Protein AF-A0A932ZT96-F1 (afdb_monomer_lite)

Radius of gyration: 46.05 Å; chains: 1; bounding box: 100×61×104 Å

Foldseek 3Di:
DPDDPPVVDDDLVRDDPVCVVVVVVCVVVVVVDDDCPDDDPPDDDPVVVVVVVVVCVDVVNVVVVVVVVVVVVVVVVVVVVVVVCVVCVVVVVVVVVVVVVVVVLPDDVVLLCQLQQNAWDWDDDPFFIKIKTAHHQFDRDDPVCVVLVPDGGDAAWDKDWDDPFQFKIKIKTADPDCSCVVVAPVPPSHHRMHIDIDGHPGGFDDWDWDADRVRRIIMIDTGD

Secondary structure (DSSP, 8-state):
-PPPPGGG---GGGS-GGGHHHHHHHHHHHHHS----S-PPPPPPHHHHHHHHHHHT-HHHHHHHHHHHHHHHHHHHHHHHHHHHHHTHHHHHHHHHHHHHHHHTS--HHHHHHHTT--EEEEEETTEEEEEEEPP-B----HHHHHHT--SBPPPEEEEEEEEETTEEEEEEEE--GGGTTTTTTSTT--SEEEEEEE-SS---EEEEEEETTTTEEEEEEE-

Structure (mmCIF, N/CA/C/O backbone):
data_AF-A0A932ZT96-F1
#
_entry.id   AF-A0A932ZT96-F1
#
loop_
_atom_site.group_PDB
_atom_site.id
_atom_site.type_symbol
_atom_site.label_atom_id
_atom_site.label_alt_id
_atom_site.label_comp_id
_atom_site.label_asym_id
_atom_site.label_entity_id
_atom_site.label_seq_id
_atom_site.pdbx_PDB_ins_code
_atom_site.Cartn_x
_atom_site.Cartn_y
_atom_site.Cartn_z
_atom_site.occupancy
_atom_site.B_iso_or_equiv
_atom_site.auth_seq_id
_atom_site.auth_comp_id
_atom_site.auth_asym_id
_atom_site.auth_atom_id
_atom_site.pdbx_PDB_model_num
ATOM 1 N N . VAL A 1 1 ? 59.433 35.581 -64.691 1.00 55.22 1 VAL A N 1
ATOM 2 C CA . VAL A 1 1 ? 59.451 34.192 -64.175 1.00 55.22 1 VAL A CA 1
ATOM 3 C C . VAL A 1 1 ? 60.761 33.598 -64.647 1.00 55.22 1 VAL A C 1
ATOM 5 O O . VAL A 1 1 ? 61.001 33.727 -65.841 1.00 55.22 1 VAL A O 1
ATOM 8 N N . PRO A 1 2 ? 61.642 33.090 -63.768 1.00 59.72 2 PRO A N 1
ATOM 9 C CA . PRO A 1 2 ? 62.868 32.443 -64.225 1.00 59.72 2 PRO A CA 1
ATOM 10 C C . PRO A 1 2 ? 62.479 31.274 -65.132 1.00 59.72 2 PRO A C 1
ATOM 12 O O . PRO A 1 2 ? 61.654 30.443 -64.748 1.00 59.72 2 PRO A O 1
ATOM 15 N N . GLU A 1 3 ? 62.979 31.287 -66.363 1.00 70.00 3 GLU A N 1
ATOM 16 C CA . GLU A 1 3 ? 62.705 30.237 -67.339 1.00 70.00 3 GLU A CA 1
ATOM 17 C C . GLU A 1 3 ? 63.229 28.908 -66.789 1.00 70.00 3 GLU A C 1
ATOM 19 O O . GLU A 1 3 ? 64.301 28.849 -66.185 1.00 70.00 3 GLU A O 1
ATOM 24 N N . CYS A 1 4 ? 62.424 27.851 -66.910 1.00 60.66 4 CYS A N 1
ATOM 25 C CA . CYS A 1 4 ? 62.769 26.551 -66.350 1.00 60.66 4 CYS A CA 1
ATOM 26 C C . CYS A 1 4 ? 64.056 26.057 -67.036 1.00 60.66 4 CYS A C 1
ATOM 28 O O . CYS A 1 4 ? 64.071 26.000 -68.268 1.00 60.66 4 CYS A O 1
ATOM 30 N N . PRO A 1 5 ? 65.131 25.729 -66.293 1.00 71.31 5 PRO A N 1
ATOM 31 C CA . PRO A 1 5 ? 66.406 25.383 -66.906 1.00 71.31 5 PRO A CA 1
ATOM 32 C C . PRO A 1 5 ? 66.232 24.120 -67.748 1.00 71.31 5 PRO A C 1
ATOM 34 O O . PRO A 1 5 ? 65.881 23.060 -67.231 1.00 71.31 5 PRO A O 1
ATOM 37 N N . VAL A 1 6 ? 66.459 24.243 -69.055 1.00 71.19 6 VAL A N 1
ATOM 38 C CA . VAL A 1 6 ? 66.284 23.151 -70.028 1.00 71.19 6 VAL A CA 1
ATOM 39 C C . VAL A 1 6 ? 67.221 21.977 -69.712 1.00 71.19 6 VAL A C 1
ATOM 41 O O . VAL A 1 6 ? 66.870 20.827 -69.951 1.00 71.19 6 VAL A O 1
ATOM 44 N N . GLU A 1 7 ? 68.353 22.255 -69.060 1.00 70.31 7 GLU A N 1
ATOM 45 C CA . GLU A 1 7 ? 69.314 21.260 -68.564 1.00 70.31 7 GLU A CA 1
ATOM 46 C C . GLU A 1 7 ? 68.729 20.306 -67.502 1.00 70.31 7 GLU A C 1
ATOM 48 O O . GLU A 1 7 ? 69.297 19.246 -67.250 1.00 70.31 7 GLU A O 1
ATOM 53 N N . ALA A 1 8 ? 67.584 20.639 -66.893 1.00 67.62 8 ALA A N 1
ATOM 54 C CA . ALA A 1 8 ? 66.914 19.786 -65.909 1.00 67.62 8 ALA A CA 1
ATOM 55 C C . ALA A 1 8 ? 66.004 18.709 -66.535 1.00 67.62 8 ALA A C 1
ATOM 57 O O . ALA A 1 8 ? 65.475 17.862 -65.812 1.00 67.62 8 ALA A O 1
ATOM 58 N N . ILE A 1 9 ? 65.802 18.723 -67.858 1.00 75.56 9 ILE A N 1
ATOM 59 C CA . ILE A 1 9 ? 65.035 17.699 -68.575 1.00 75.56 9 ILE A CA 1
ATOM 60 C C . ILE A 1 9 ? 66.029 16.728 -69.212 1.00 75.56 9 ILE A C 1
ATOM 62 O O . ILE A 1 9 ? 66.556 16.973 -70.294 1.00 75.56 9 ILE A O 1
ATOM 66 N N . LEU A 1 10 ? 66.295 15.621 -68.522 1.00 77.56 10 LEU A N 1
ATOM 67 C CA . LEU A 1 10 ? 67.203 14.579 -68.997 1.00 77.56 10 LEU A CA 1
ATOM 68 C C . LEU A 1 10 ? 66.432 13.482 -69.735 1.00 77.56 10 LEU A C 1
ATOM 70 O O . LEU A 1 10 ? 65.349 13.069 -69.314 1.00 77.56 10 LEU A O 1
ATOM 74 N N . GLU A 1 11 ? 67.016 12.974 -70.818 1.00 80.50 11 GLU A N 1
ATOM 75 C CA . GLU A 1 11 ? 66.558 11.734 -71.441 1.00 80.50 11 GLU A CA 1
ATOM 76 C C . GLU A 1 11 ? 66.776 10.560 -70.473 1.00 80.50 11 GLU A C 1
ATOM 78 O O . GLU A 1 11 ? 67.717 10.565 -69.681 1.00 80.50 11 GLU A O 1
ATOM 83 N N . ALA A 1 12 ? 65.917 9.538 -70.521 1.00 76.19 12 ALA A N 1
ATOM 84 C CA . ALA A 1 12 ? 65.919 8.435 -69.553 1.00 76.19 12 ALA A CA 1
ATOM 85 C C . ALA A 1 12 ? 67.279 7.714 -69.420 1.00 76.19 12 ALA A C 1
ATOM 87 O O . ALA A 1 12 ? 67.604 7.208 -68.348 1.00 76.19 12 ALA A O 1
ATOM 88 N N . SER A 1 13 ? 68.082 7.690 -70.488 1.00 83.06 13 SER A N 1
ATOM 89 C CA . SER A 1 13 ? 69.435 7.117 -70.521 1.00 83.06 13 SER A CA 1
ATOM 90 C C . SER A 1 13 ? 70.493 7.983 -69.825 1.00 83.06 13 SER A C 1
ATOM 92 O O . SER A 1 13 ? 71.518 7.458 -69.397 1.00 83.06 13 SER A O 1
ATOM 94 N N . ALA A 1 14 ? 70.240 9.286 -69.690 1.00 86.19 14 ALA A N 1
ATOM 95 C CA . ALA A 1 14 ? 71.139 10.273 -69.096 1.00 86.19 14 ALA A CA 1
ATOM 96 C C . ALA A 1 14 ? 70.799 10.596 -67.629 1.00 86.19 14 ALA A C 1
ATOM 98 O O . ALA A 1 14 ? 71.466 11.422 -67.008 1.00 86.19 14 ALA A O 1
ATOM 99 N N . VAL A 1 15 ? 69.769 9.957 -67.059 1.00 83.75 15 VAL A N 1
ATOM 100 C CA . VAL A 1 15 ? 69.384 10.143 -65.654 1.00 83.75 15 VAL A CA 1
ATOM 101 C C . VAL A 1 15 ? 70.447 9.513 -64.737 1.00 83.75 15 VAL A C 1
ATOM 103 O O . VAL A 1 15 ? 70.716 8.314 -64.866 1.00 83.75 15 VAL A O 1
ATOM 106 N N . PRO A 1 16 ? 71.030 10.270 -63.785 1.00 88.25 16 PRO A N 1
ATOM 107 C CA . PRO A 1 16 ? 72.004 9.738 -62.835 1.00 88.25 16 PRO A CA 1
ATOM 108 C C . PRO A 1 16 ? 71.476 8.525 -62.062 1.00 88.25 16 PRO A C 1
ATOM 110 O O . PRO A 1 16 ? 70.290 8.459 -61.731 1.00 88.25 16 PRO A O 1
ATOM 113 N N . ASP A 1 17 ? 72.365 7.592 -61.705 1.00 87.38 17 ASP A N 1
ATOM 114 C CA . ASP A 1 17 ? 71.998 6.327 -61.046 1.00 87.38 17 ASP A CA 1
ATOM 115 C C . ASP A 1 17 ? 71.144 6.521 -59.788 1.00 87.38 17 ASP A C 1
ATOM 117 O O . ASP A 1 17 ? 70.193 5.775 -59.558 1.00 87.38 17 ASP A O 1
ATOM 121 N N . ALA A 1 18 ? 71.424 7.577 -59.021 1.00 88.94 18 ALA A N 1
ATOM 122 C CA . ALA A 1 18 ? 70.677 7.930 -57.817 1.00 88.94 18 ALA A CA 1
ATOM 123 C C . ALA A 1 18 ? 69.181 8.192 -58.073 1.00 88.94 18 ALA A C 1
ATOM 125 O O . ALA A 1 18 ? 68.373 8.080 -57.152 1.00 88.94 18 ALA A O 1
ATOM 126 N N . TRP A 1 19 ? 68.798 8.562 -59.299 1.00 89.19 19 TRP A N 1
ATOM 127 C CA . TRP A 1 19 ? 67.430 8.950 -59.650 1.00 89.19 19 TRP A CA 1
ATOM 128 C C . TRP A 1 19 ? 66.704 7.932 -60.530 1.00 89.19 19 TRP A C 1
ATOM 130 O O . TRP A 1 19 ? 65.500 8.072 -60.752 1.00 89.19 19 TRP A O 1
ATOM 140 N N . LYS A 1 20 ? 67.385 6.865 -60.965 1.00 87.62 20 LYS A N 1
ATOM 141 C CA . LYS A 1 20 ? 66.770 5.759 -61.715 1.00 87.62 20 LYS A CA 1
ATOM 142 C C . LYS A 1 20 ? 65.516 5.169 -61.045 1.00 87.62 20 LYS A C 1
ATOM 144 O O . LYS A 1 20 ? 64.551 4.933 -61.772 1.00 87.62 20 LYS A O 1
ATOM 149 N N . PRO A 1 21 ? 65.426 5.026 -59.702 1.00 89.81 21 PRO A N 1
ATOM 150 C CA . PRO A 1 21 ? 64.199 4.542 -59.058 1.00 89.81 21 PRO A CA 1
ATOM 151 C C . PRO A 1 21 ? 62.962 5.423 -59.316 1.00 89.81 21 PRO A C 1
ATOM 153 O O . PRO A 1 21 ? 61.835 4.927 -59.332 1.00 89.81 21 PRO A O 1
ATOM 156 N N . TYR A 1 22 ? 63.144 6.727 -59.557 1.00 88.12 22 TYR A N 1
ATOM 157 C CA . TYR A 1 22 ? 62.028 7.633 -59.844 1.00 88.12 22 TYR A CA 1
ATOM 158 C C . TYR A 1 22 ? 61.459 7.450 -61.251 1.00 88.12 22 TYR A C 1
ATOM 160 O O . TYR A 1 22 ? 60.314 7.827 -61.478 1.00 88.12 22 TYR A O 1
ATOM 168 N N . ILE A 1 23 ? 62.199 6.845 -62.186 1.00 87.38 23 ILE A N 1
ATOM 169 C CA . ILE A 1 23 ? 61.677 6.529 -63.524 1.00 87.38 23 ILE A CA 1
ATOM 170 C C . ILE A 1 23 ? 60.536 5.518 -63.398 1.00 87.38 23 ILE A C 1
ATOM 172 O O . ILE A 1 23 ? 59.448 5.734 -63.932 1.00 87.38 23 ILE A O 1
ATOM 176 N N . GLU A 1 24 ? 60.755 4.453 -62.625 1.00 87.50 24 GLU A N 1
ATOM 177 C CA . GLU A 1 24 ? 59.738 3.435 -62.356 1.00 87.50 24 GLU A CA 1
ATOM 178 C C . GLU A 1 24 ? 58.555 4.011 -61.569 1.00 87.50 24 GLU A C 1
ATOM 180 O O . GLU A 1 24 ? 57.397 3.746 -61.903 1.00 87.50 24 GLU A O 1
ATOM 185 N N . LEU A 1 25 ? 58.826 4.852 -60.563 1.00 90.56 25 LEU A N 1
ATOM 186 C CA . LEU A 1 25 ? 57.782 5.533 -59.795 1.00 90.56 25 LEU A CA 1
ATOM 187 C C . LEU A 1 25 ? 56.929 6.444 -60.689 1.00 90.56 25 LEU A C 1
ATOM 189 O O . LEU A 1 25 ? 55.703 6.375 -60.645 1.00 90.56 25 LEU A O 1
ATOM 193 N N . ASN A 1 26 ? 57.560 7.254 -61.538 1.00 88.62 26 ASN A N 1
ATOM 194 C CA . ASN A 1 26 ? 56.868 8.157 -62.451 1.00 88.62 26 ASN A CA 1
ATOM 195 C C . ASN A 1 26 ? 56.058 7.383 -63.493 1.00 88.62 26 ASN A C 1
ATOM 197 O O . ASN A 1 26 ? 54.922 7.760 -63.777 1.00 88.62 26 ASN A O 1
ATOM 201 N N . ALA A 1 27 ? 56.581 6.277 -64.029 1.00 88.44 27 ALA A N 1
ATOM 202 C CA . ALA A 1 27 ? 55.830 5.401 -64.928 1.00 88.44 27 ALA A CA 1
ATOM 203 C C . ALA A 1 27 ? 54.590 4.814 -64.230 1.00 88.44 27 ALA A C 1
ATOM 205 O O . ALA A 1 27 ? 53.489 4.833 -64.783 1.00 88.44 27 ALA A O 1
ATOM 206 N N . LYS A 1 28 ? 54.741 4.366 -62.979 1.00 90.56 28 LYS A N 1
ATOM 207 C CA . LYS A 1 28 ? 53.648 3.809 -62.176 1.00 90.56 28 LYS A CA 1
ATOM 208 C C . LYS A 1 28 ? 52.584 4.847 -61.815 1.00 90.56 28 LYS A C 1
ATOM 210 O O . LYS A 1 28 ? 51.396 4.554 -61.926 1.00 90.56 28 LYS A O 1
ATOM 215 N N . GLU A 1 29 ? 52.976 6.038 -61.369 1.00 92.38 29 GLU A N 1
ATOM 216 C CA . GLU A 1 29 ? 52.032 7.092 -60.974 1.00 92.38 29 GLU A CA 1
ATOM 217 C C . GLU A 1 29 ? 51.386 7.768 -62.191 1.00 92.38 29 GLU A C 1
ATOM 219 O O . GLU A 1 29 ? 50.185 8.036 -62.180 1.00 92.38 29 GLU A O 1
ATOM 224 N N . SER A 1 30 ? 52.127 7.971 -63.286 1.00 87.00 30 SER A N 1
ATOM 225 C CA . SER A 1 30 ? 51.560 8.526 -64.524 1.00 87.00 30 SER A CA 1
ATOM 226 C C . SER A 1 30 ? 50.511 7.609 -65.151 1.00 87.00 30 SER A C 1
ATOM 228 O O . SER A 1 30 ? 49.512 8.110 -65.662 1.00 87.00 30 SER A O 1
ATOM 230 N N . ALA A 1 31 ? 50.664 6.284 -65.040 1.00 88.56 31 ALA A N 1
ATOM 231 C CA . ALA A 1 31 ? 49.658 5.323 -65.490 1.00 88.56 31 ALA A CA 1
ATOM 232 C C . ALA A 1 31 ? 48.319 5.443 -64.736 1.00 88.56 31 ALA A C 1
ATOM 234 O O . ALA A 1 31 ? 47.278 5.078 -65.283 1.00 88.56 31 ALA A O 1
ATOM 235 N N . LYS A 1 32 ? 48.324 5.965 -63.500 1.00 89.31 32 LYS A N 1
ATOM 236 C CA . LYS A 1 32 ? 47.099 6.206 -62.716 1.00 89.31 32 LYS A CA 1
ATOM 237 C C . LYS A 1 32 ? 46.387 7.495 -63.114 1.00 89.31 32 LYS A C 1
ATOM 239 O O . LYS A 1 32 ? 45.203 7.652 -62.822 1.00 89.31 32 LYS A O 1
ATOM 244 N N . ASN A 1 33 ? 47.095 8.419 -63.757 1.00 82.88 33 ASN A N 1
ATOM 245 C CA . ASN A 1 33 ? 46.528 9.691 -64.165 1.00 82.88 33 ASN A CA 1
ATOM 246 C C . ASN A 1 33 ? 45.779 9.533 -65.490 1.00 82.88 33 ASN A C 1
ATOM 248 O O . ASN A 1 33 ? 46.229 8.867 -66.423 1.00 82.88 33 ASN A O 1
ATOM 252 N N . ALA A 1 34 ? 44.614 10.169 -65.586 1.00 82.50 34 ALA A N 1
ATOM 253 C CA . ALA A 1 34 ? 43.836 10.151 -66.814 1.00 82.50 34 ALA A CA 1
ATOM 254 C C . ALA A 1 34 ? 44.626 10.826 -67.944 1.00 82.50 34 ALA A C 1
ATOM 256 O O . ALA A 1 34 ? 45.101 11.952 -67.798 1.00 82.50 34 ALA A O 1
ATOM 257 N N . LYS A 1 35 ? 44.744 10.153 -69.093 1.00 81.81 35 LYS A N 1
ATOM 258 C CA . LYS A 1 35 ? 45.344 10.742 -70.293 1.00 81.81 35 LYS A CA 1
ATOM 259 C C . LYS A 1 35 ? 44.448 11.882 -70.795 1.00 81.81 35 LYS A C 1
ATOM 261 O O . LYS A 1 35 ? 43.364 11.640 -71.332 1.00 81.81 35 LYS A O 1
ATOM 266 N N . ILE A 1 36 ? 44.873 13.128 -70.586 1.00 78.25 36 ILE A N 1
ATOM 267 C CA . ILE A 1 36 ? 44.131 14.326 -71.005 1.00 78.25 36 ILE A CA 1
ATOM 268 C C . ILE A 1 36 ? 44.376 14.552 -72.501 1.00 78.25 36 ILE A C 1
ATOM 270 O O . ILE A 1 36 ? 45.200 15.362 -72.908 1.00 78.25 36 ILE A O 1
ATOM 274 N N . ASN A 1 37 ? 43.659 13.798 -73.332 1.00 84.31 37 ASN A N 1
ATOM 275 C CA . ASN A 1 37 ? 43.831 13.816 -74.793 1.00 84.31 37 ASN A CA 1
ATOM 276 C C . ASN A 1 37 ? 42.883 14.799 -75.491 1.00 84.31 37 ASN A C 1
ATOM 278 O O . ASN A 1 37 ? 42.848 14.874 -76.717 1.00 84.31 37 ASN A O 1
ATOM 282 N N . LYS A 1 38 ? 42.046 15.498 -74.721 1.00 82.25 38 LYS A N 1
ATOM 283 C CA . LYS A 1 38 ? 41.034 16.420 -75.228 1.00 82.25 38 LYS A CA 1
ATOM 284 C C . LYS A 1 38 ? 41.299 17.798 -74.652 1.00 82.25 38 LYS A C 1
ATOM 286 O O . LYS A 1 38 ? 41.526 17.929 -73.450 1.00 82.25 38 LYS A O 1
ATOM 291 N N . LYS A 1 39 ? 41.240 18.815 -75.511 1.00 78.88 39 LYS A N 1
ATOM 292 C CA . LYS A 1 39 ? 41.248 20.209 -75.076 1.00 78.88 39 LYS A CA 1
ATOM 293 C C . LYS A 1 39 ? 39.986 20.436 -74.247 1.00 78.88 39 LYS A C 1
ATOM 295 O O . LYS A 1 39 ? 38.882 20.291 -74.761 1.00 78.88 39 LYS A O 1
ATOM 300 N N . VAL A 1 40 ? 40.170 20.712 -72.965 1.00 80.00 40 VAL A N 1
ATOM 301 C CA . VAL A 1 40 ? 39.089 21.094 -72.054 1.00 80.00 40 VAL A CA 1
ATOM 302 C C . VAL A 1 40 ? 39.047 22.615 -71.992 1.00 80.00 40 VAL A C 1
ATOM 304 O O . VAL A 1 40 ? 40.077 23.266 -72.192 1.00 80.00 40 VAL A O 1
ATOM 307 N N . ASP A 1 41 ? 37.870 23.175 -71.733 1.00 80.38 41 ASP A N 1
ATOM 308 C CA . ASP A 1 41 ? 37.739 24.614 -71.542 1.00 80.38 41 ASP A CA 1
ATOM 309 C C . ASP A 1 41 ? 38.659 25.095 -70.412 1.00 80.38 41 ASP A C 1
ATOM 311 O O . ASP A 1 41 ? 38.862 24.374 -69.424 1.00 80.38 41 ASP A O 1
ATOM 315 N N . PRO A 1 42 ? 39.252 26.296 -70.551 1.00 79.12 42 PRO A N 1
ATOM 316 C CA . PRO A 1 42 ? 40.109 26.846 -69.518 1.00 79.12 42 PRO A CA 1
ATOM 317 C C . PRO A 1 42 ? 39.350 26.902 -68.194 1.00 79.12 42 PRO A C 1
ATOM 319 O O . PRO A 1 42 ? 38.142 27.150 -68.149 1.00 79.12 42 PRO A O 1
ATOM 322 N N . LEU A 1 43 ? 40.078 26.672 -67.100 1.00 76.69 43 LEU A N 1
ATOM 323 C CA . LEU A 1 43 ? 39.505 26.798 -65.768 1.00 76.69 43 LEU A CA 1
ATOM 324 C C . LEU A 1 43 ? 38.832 28.173 -65.630 1.00 76.69 43 LEU A C 1
ATOM 326 O O . LEU A 1 43 ? 39.361 29.165 -66.138 1.00 76.69 43 LEU A O 1
ATOM 330 N N . PRO A 1 44 ? 37.681 28.251 -64.938 1.00 80.75 44 PRO A N 1
ATOM 331 C CA . PRO A 1 44 ? 36.969 29.509 -64.780 1.00 80.75 44 PRO A CA 1
ATOM 332 C C . PRO A 1 44 ? 37.889 30.567 -64.172 1.00 80.75 44 PRO A C 1
ATOM 334 O O . PRO A 1 44 ? 38.689 30.261 -63.278 1.00 80.75 44 PRO A O 1
ATOM 337 N N . THR A 1 45 ? 37.751 31.805 -64.650 1.00 82.44 45 THR A N 1
ATOM 338 C CA . THR A 1 45 ? 38.525 32.947 -64.159 1.00 82.44 45 THR A CA 1
ATOM 339 C C . THR A 1 45 ? 38.336 33.121 -62.653 1.00 82.44 45 THR A C 1
ATOM 341 O O . THR A 1 45 ? 37.327 32.701 -62.073 1.00 82.44 45 THR A O 1
ATOM 344 N N . ALA A 1 46 ? 39.316 33.744 -61.995 1.00 76.62 46 ALA A N 1
ATOM 345 C CA . ALA A 1 46 ? 39.261 33.990 -60.555 1.00 76.62 46 ALA A CA 1
ATOM 346 C C . ALA A 1 46 ? 37.979 34.743 -60.146 1.00 76.62 46 ALA A C 1
ATOM 348 O O . ALA A 1 46 ? 37.373 34.423 -59.125 1.00 76.62 46 ALA A O 1
ATOM 349 N N . GLU A 1 47 ? 37.512 35.665 -60.987 1.00 74.75 47 GLU A N 1
ATOM 350 C CA . GLU A 1 47 ? 36.273 36.424 -60.794 1.00 74.75 47 GLU A CA 1
ATOM 351 C C . GLU A 1 47 ? 35.022 35.552 -60.933 1.00 74.75 47 GLU A C 1
ATOM 353 O O . GLU A 1 47 ? 34.137 35.610 -60.082 1.00 74.75 47 GLU A O 1
ATOM 358 N N . ALA A 1 48 ? 34.976 34.663 -61.932 1.00 77.31 48 ALA A N 1
ATOM 359 C CA . ALA A 1 48 ? 33.878 33.710 -62.089 1.00 77.31 48 ALA A CA 1
ATOM 360 C C . ALA A 1 48 ? 33.819 32.701 -60.928 1.00 77.31 48 ALA A C 1
ATOM 362 O O . ALA A 1 48 ? 32.734 32.293 -60.507 1.00 77.31 48 ALA A O 1
ATOM 363 N N . LYS A 1 49 ? 34.974 32.311 -60.369 1.00 75.25 49 LYS A N 1
ATOM 364 C CA . LYS A 1 49 ? 35.022 31.520 -59.130 1.00 75.25 49 LYS A CA 1
ATOM 365 C C . LYS A 1 49 ? 34.519 32.325 -57.934 1.00 75.25 49 LYS A C 1
ATOM 367 O O . LYS A 1 49 ? 33.734 31.793 -57.155 1.00 75.25 49 LYS A O 1
ATOM 372 N N . LYS A 1 50 ? 34.924 33.590 -57.806 1.00 74.88 50 LYS A N 1
ATOM 373 C CA . LYS A 1 50 ? 34.506 34.469 -56.708 1.00 74.88 50 LYS A CA 1
ATOM 374 C C . LYS A 1 50 ? 32.997 34.721 -56.724 1.00 74.88 50 LYS A C 1
ATOM 376 O O . LYS A 1 50 ? 32.354 34.505 -55.709 1.00 74.88 50 LYS A O 1
ATOM 381 N N . ALA A 1 51 ? 32.413 35.015 -57.885 1.00 74.44 51 ALA A N 1
ATOM 382 C CA . ALA A 1 51 ? 30.969 35.192 -58.035 1.00 74.44 51 ALA A CA 1
ATOM 383 C C . ALA A 1 51 ? 30.171 33.931 -57.656 1.00 74.44 51 ALA A C 1
ATOM 385 O O . ALA A 1 51 ? 29.127 34.028 -57.020 1.00 74.44 51 ALA A O 1
ATOM 386 N N . LYS A 1 52 ? 30.675 32.732 -57.986 1.00 72.44 52 LYS A N 1
ATOM 387 C CA . LYS A 1 52 ? 30.055 31.468 -57.549 1.00 72.44 52 LYS A CA 1
ATOM 388 C C . LYS A 1 52 ? 30.162 31.256 -56.039 1.00 72.44 52 LYS A C 1
ATOM 390 O O . LYS A 1 52 ? 29.219 30.760 -55.432 1.00 72.44 52 LYS A O 1
ATOM 395 N N . ILE A 1 53 ? 31.293 31.627 -55.441 1.00 71.81 53 ILE A N 1
ATOM 396 C CA . ILE A 1 53 ? 31.489 31.570 -53.988 1.00 71.81 53 ILE A CA 1
ATOM 397 C C . ILE A 1 53 ? 30.540 32.552 -53.292 1.00 71.81 53 ILE A C 1
ATOM 399 O O . ILE A 1 53 ? 29.891 32.175 -52.321 1.00 71.81 53 ILE A O 1
ATOM 403 N N . ASP A 1 54 ? 30.404 33.769 -53.809 1.00 68.12 54 ASP A N 1
ATOM 404 C CA . ASP A 1 54 ? 29.559 34.802 -53.212 1.00 68.12 54 ASP A CA 1
ATOM 405 C C . ASP A 1 54 ? 28.066 34.472 -53.382 1.00 68.12 54 ASP A C 1
ATOM 407 O O . ASP A 1 54 ? 27.312 34.566 -52.418 1.00 68.12 54 ASP A O 1
ATOM 411 N N . ALA A 1 55 ? 27.651 33.941 -54.539 1.00 63.22 55 ALA A N 1
ATOM 412 C CA . ALA A 1 55 ? 26.296 33.415 -54.740 1.00 63.22 55 ALA A CA 1
ATOM 413 C C . ALA A 1 55 ? 25.980 32.198 -53.848 1.00 63.22 55 ALA A C 1
ATOM 415 O O . ALA A 1 55 ? 24.834 31.983 -53.465 1.00 63.22 55 ALA A O 1
ATOM 416 N N . SER A 1 56 ? 26.987 31.393 -53.483 1.00 60.34 56 SER A N 1
ATOM 417 C CA . SER A 1 56 ? 26.803 30.256 -52.569 1.00 60.34 56 SER A CA 1
ATOM 418 C C . SER A 1 56 ? 26.654 30.659 -51.098 1.00 60.34 56 SER A C 1
ATOM 420 O O . SER A 1 56 ? 26.236 29.824 -50.299 1.00 60.34 56 SER A O 1
ATOM 422 N N . LYS A 1 57 ? 26.976 31.919 -50.761 1.00 63.94 57 LYS A N 1
ATOM 423 C CA . LYS A 1 57 ? 26.859 32.520 -49.423 1.00 63.94 57 LYS A CA 1
ATOM 424 C C . LYS A 1 57 ? 25.582 33.343 -49.239 1.00 63.94 57 LYS A C 1
ATOM 426 O O . LYS A 1 57 ? 25.479 34.078 -48.259 1.00 63.94 57 LYS A O 1
ATOM 431 N N . ASP A 1 58 ? 24.632 33.249 -50.169 1.00 73.75 58 ASP A N 1
ATOM 432 C CA . ASP A 1 58 ? 23.327 33.882 -50.006 1.00 73.75 58 ASP A CA 1
ATOM 433 C C . ASP A 1 58 ? 22.694 33.414 -48.674 1.00 73.75 58 ASP A C 1
ATOM 435 O O . ASP A 1 58 ? 22.532 32.202 -48.463 1.00 73.75 58 ASP A O 1
ATOM 439 N N . PRO A 1 59 ? 22.367 34.338 -47.752 1.00 72.75 59 PRO A N 1
ATOM 440 C CA . PRO A 1 59 ? 21.861 33.994 -46.428 1.00 72.75 59 PRO A CA 1
ATOM 441 C C . PRO A 1 59 ? 20.560 33.179 -46.471 1.00 72.75 59 PRO A C 1
ATOM 443 O O . PRO A 1 59 ? 20.323 32.379 -45.564 1.00 72.75 59 PRO A O 1
ATOM 446 N N . ASP A 1 60 ? 19.741 33.306 -47.521 1.00 76.00 60 ASP A N 1
ATOM 447 C CA . ASP A 1 60 ? 18.528 32.495 -47.674 1.00 76.00 60 ASP A CA 1
ATOM 448 C C . ASP A 1 60 ? 18.840 31.050 -48.086 1.00 76.00 60 ASP A C 1
ATOM 450 O O . ASP A 1 60 ? 18.143 30.117 -47.670 1.00 76.00 60 ASP A O 1
ATOM 454 N N . ILE A 1 61 ? 19.901 30.837 -48.868 1.00 73.88 61 ILE A N 1
ATOM 455 C CA . ILE A 1 61 ? 20.375 29.497 -49.231 1.00 73.88 61 ILE A CA 1
ATOM 456 C C . ILE A 1 61 ? 20.981 28.811 -48.003 1.00 73.88 61 ILE A C 1
ATOM 458 O O . ILE A 1 61 ? 20.703 27.637 -47.754 1.00 73.88 61 ILE A O 1
ATOM 462 N N . GLU A 1 62 ? 21.755 29.540 -47.199 1.00 76.38 62 GLU A N 1
ATOM 463 C CA . GLU A 1 62 ? 22.333 29.019 -45.957 1.00 76.38 62 GLU A CA 1
ATOM 464 C C . GLU A 1 62 ? 21.262 28.726 -44.892 1.00 76.38 62 GLU A C 1
ATOM 466 O O . GLU A 1 62 ? 21.320 27.672 -44.256 1.00 76.38 62 GLU A O 1
ATOM 471 N N . ARG A 1 63 ? 20.219 29.563 -44.755 1.00 80.62 63 ARG A N 1
ATOM 472 C CA . ARG A 1 63 ? 19.081 29.271 -43.861 1.00 80.62 63 ARG A CA 1
ATOM 473 C C . ARG A 1 63 ? 18.337 28.004 -44.284 1.00 80.62 63 ARG A C 1
ATOM 475 O O . ARG A 1 63 ? 18.081 27.148 -43.443 1.00 80.62 63 ARG A O 1
ATOM 482 N N . LYS A 1 64 ? 18.046 27.840 -45.580 1.00 84.00 64 LYS A N 1
ATOM 483 C CA . LYS A 1 64 ? 17.384 26.628 -46.101 1.00 84.00 64 LYS A CA 1
ATOM 484 C C . LYS A 1 64 ? 18.221 25.371 -45.874 1.00 84.00 64 LYS A C 1
ATOM 486 O O . LYS A 1 64 ? 17.686 24.361 -45.427 1.00 84.00 64 LYS A O 1
ATOM 491 N N . LYS A 1 65 ? 19.535 25.437 -46.114 1.00 83.56 65 LYS A N 1
ATOM 492 C CA . LYS A 1 65 ? 20.452 24.326 -45.811 1.00 83.56 65 LYS A CA 1
ATOM 493 C C . LYS A 1 65 ? 20.480 24.003 -44.316 1.00 83.56 65 LYS A C 1
ATOM 495 O O . LYS A 1 65 ? 20.530 22.829 -43.959 1.00 83.56 65 LYS A O 1
ATOM 500 N N . ALA A 1 66 ? 20.438 25.013 -43.446 1.00 83.75 66 ALA A N 1
ATOM 501 C CA . ALA A 1 66 ? 20.406 24.820 -41.998 1.00 83.75 66 ALA A CA 1
ATOM 502 C C . ALA A 1 66 ? 19.089 24.178 -41.525 1.00 83.75 66 ALA A C 1
ATOM 504 O O . ALA A 1 66 ? 19.125 23.230 -40.742 1.00 83.75 66 ALA A O 1
ATOM 505 N N . GLU A 1 67 ? 17.942 24.628 -42.040 1.00 88.62 67 GLU A N 1
ATOM 506 C CA . GLU A 1 67 ? 16.626 24.035 -41.762 1.00 88.62 67 GLU A CA 1
ATOM 507 C C . GLU A 1 67 ? 16.547 22.580 -42.247 1.00 88.62 67 GLU A C 1
ATOM 509 O O . GLU A 1 67 ? 16.079 21.700 -41.523 1.00 88.62 67 GLU A O 1
ATOM 514 N N . GLU A 1 68 ? 17.059 22.298 -43.447 1.00 88.12 68 GLU A N 1
ATOM 515 C CA . GLU A 1 68 ? 17.108 20.948 -44.007 1.00 88.12 68 GLU A CA 1
ATOM 516 C C . GLU A 1 68 ? 18.053 20.035 -43.206 1.00 88.12 68 GLU A C 1
ATOM 518 O O . GLU A 1 68 ? 17.722 18.880 -42.918 1.00 88.12 68 GLU A O 1
ATOM 523 N N . ALA A 1 69 ? 19.199 20.561 -42.760 1.00 88.31 69 ALA A N 1
ATOM 524 C CA . ALA A 1 69 ? 20.117 19.851 -41.876 1.00 88.31 69 ALA A CA 1
ATOM 525 C C . ALA A 1 69 ? 19.488 19.564 -40.503 1.00 88.31 69 ALA A C 1
ATOM 527 O O . ALA A 1 69 ? 19.632 18.454 -39.982 1.00 88.31 69 ALA A O 1
ATOM 528 N N . GLU A 1 70 ? 18.748 20.513 -39.925 1.00 89.56 70 GLU A N 1
ATOM 529 C CA . GLU A 1 70 ? 18.046 20.313 -38.657 1.00 89.56 70 GLU A CA 1
ATOM 530 C C . GLU A 1 70 ? 16.909 19.291 -38.799 1.00 89.56 70 GLU A C 1
ATOM 532 O O . GLU A 1 70 ? 16.767 18.395 -37.959 1.00 89.56 70 GLU A O 1
ATOM 537 N N . ALA A 1 71 ? 16.135 19.361 -39.885 1.00 89.12 71 ALA A N 1
ATOM 538 C CA . ALA A 1 71 ? 15.095 18.388 -40.197 1.00 89.12 71 ALA A CA 1
ATOM 539 C C . ALA A 1 71 ? 15.681 16.978 -40.356 1.00 89.12 71 ALA A C 1
ATOM 541 O O . ALA A 1 71 ? 15.165 16.018 -39.774 1.00 89.12 71 ALA A O 1
ATOM 542 N N . LYS A 1 72 ? 16.812 16.852 -41.061 1.00 90.81 72 LYS A N 1
ATOM 543 C CA . LYS A 1 72 ? 17.534 15.584 -41.210 1.00 90.81 72 LYS A CA 1
ATOM 544 C C . LYS A 1 72 ? 18.051 15.066 -39.867 1.00 90.81 72 LYS A C 1
ATOM 546 O O . LYS A 1 72 ? 17.854 13.891 -39.558 1.00 90.81 72 LYS A O 1
ATOM 551 N N . ALA A 1 73 ? 18.613 15.932 -39.026 1.00 89.94 73 ALA A N 1
ATOM 552 C CA . ALA A 1 73 ? 19.076 15.564 -37.690 1.00 89.94 73 ALA A CA 1
ATOM 553 C C . ALA A 1 73 ? 17.923 15.119 -36.770 1.00 89.94 73 ALA A C 1
ATOM 555 O O . ALA A 1 73 ? 18.067 14.159 -36.009 1.00 89.94 73 ALA A O 1
ATOM 556 N N . ARG A 1 74 ? 16.754 15.772 -36.839 1.00 91.06 74 ARG A N 1
ATOM 557 C CA . ARG A 1 74 ? 15.541 15.350 -36.114 1.00 91.06 74 ARG A CA 1
ATOM 558 C C . ARG A 1 74 ? 15.034 13.998 -36.617 1.00 91.06 74 ARG A C 1
ATOM 560 O O . A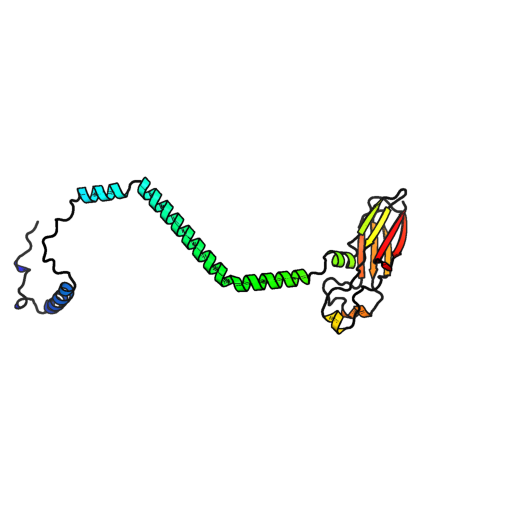RG A 1 74 ? 14.706 13.143 -35.796 1.00 91.06 74 ARG A O 1
ATOM 567 N N . ALA A 1 75 ? 15.029 13.773 -37.931 1.00 90.56 75 ALA A N 1
ATOM 568 C CA . ALA A 1 75 ? 14.635 12.498 -38.528 1.00 90.56 75 ALA A CA 1
ATOM 569 C C . ALA A 1 75 ? 15.587 11.354 -38.136 1.00 90.56 75 ALA A C 1
ATOM 571 O O . ALA A 1 75 ? 15.131 10.261 -37.799 1.00 90.56 75 ALA A O 1
ATOM 572 N N . GLU A 1 76 ? 16.900 11.594 -38.113 1.00 89.44 76 GLU A N 1
ATOM 573 C CA . GLU A 1 76 ? 17.885 10.613 -37.641 1.00 89.44 76 GLU A CA 1
ATOM 574 C C . GLU A 1 76 ? 17.739 10.326 -36.146 1.00 89.44 76 GLU A C 1
ATOM 576 O O . GLU A 1 76 ? 17.731 9.161 -35.746 1.00 89.44 76 GLU A O 1
ATOM 581 N N . LYS A 1 77 ? 17.533 11.355 -35.315 1.00 91.56 77 LYS A N 1
ATOM 582 C CA . LYS A 1 77 ? 17.227 11.173 -33.887 1.00 91.56 77 LYS A CA 1
ATOM 583 C C . LYS A 1 77 ? 15.942 10.369 -33.680 1.00 91.56 77 LYS A C 1
ATOM 585 O O . LYS A 1 77 ? 15.926 9.491 -32.820 1.00 91.56 77 LYS A O 1
ATOM 590 N N . ALA A 1 78 ? 14.897 10.619 -34.470 1.00 90.12 78 ALA A N 1
ATOM 591 C CA . ALA A 1 78 ? 13.645 9.868 -34.414 1.00 90.12 78 ALA A CA 1
ATOM 592 C C . ALA A 1 78 ? 13.852 8.396 -34.802 1.00 90.12 78 ALA A C 1
ATOM 594 O O . ALA A 1 78 ? 13.446 7.511 -34.053 1.00 90.12 78 ALA A O 1
ATOM 595 N N . LYS A 1 79 ? 14.574 8.121 -35.898 1.00 90.88 79 LYS A N 1
ATOM 596 C CA . LYS A 1 79 ? 14.945 6.753 -36.305 1.00 90.88 79 LYS A CA 1
ATOM 597 C C . LYS A 1 79 ? 15.784 6.045 -35.240 1.00 90.88 79 LYS A C 1
ATOM 599 O O . LYS A 1 79 ? 15.521 4.890 -34.915 1.00 90.88 79 LYS A O 1
ATOM 604 N N . ALA A 1 80 ? 16.760 6.734 -34.649 1.00 88.44 80 ALA A N 1
ATOM 605 C CA . ALA A 1 80 ? 17.579 6.190 -33.569 1.00 88.44 80 ALA A CA 1
ATOM 606 C C . ALA A 1 80 ? 16.750 5.906 -32.304 1.00 88.44 80 ALA A C 1
ATOM 608 O O . ALA A 1 80 ? 16.972 4.902 -31.622 1.00 88.44 80 ALA A O 1
ATOM 609 N N . TRP A 1 81 ? 15.777 6.764 -31.987 1.00 86.31 81 TRP A N 1
ATOM 610 C CA . TRP A 1 81 ? 14.851 6.559 -30.876 1.00 86.31 81 TRP A CA 1
ATOM 611 C C . TRP A 1 81 ? 13.901 5.387 -31.132 1.00 86.31 81 TRP A C 1
ATOM 613 O O . TRP A 1 81 ? 13.716 4.556 -30.244 1.00 86.31 81 TRP A O 1
ATOM 623 N N . GLU A 1 82 ? 13.369 5.250 -32.347 1.00 87.31 82 GLU A N 1
ATOM 624 C CA . GLU A 1 82 ? 12.560 4.097 -32.747 1.00 87.31 82 GLU A CA 1
ATOM 625 C C . GLU A 1 82 ? 13.353 2.792 -32.706 1.00 87.31 82 GLU A C 1
ATOM 627 O O . GLU A 1 82 ? 12.858 1.806 -32.165 1.00 87.31 82 GLU A O 1
ATOM 632 N N . ALA A 1 83 ? 14.600 2.784 -33.185 1.00 87.75 83 ALA A N 1
ATOM 633 C CA . ALA A 1 83 ? 15.479 1.620 -33.113 1.00 87.75 83 ALA A CA 1
ATOM 634 C C . ALA A 1 83 ? 15.760 1.212 -31.657 1.00 87.75 83 ALA A C 1
ATOM 636 O O . ALA A 1 83 ? 15.658 0.034 -31.303 1.00 87.75 83 ALA A O 1
ATOM 637 N N . LYS A 1 84 ? 16.029 2.185 -30.772 1.00 86.12 84 LYS A N 1
ATOM 638 C CA . LYS A 1 84 ? 16.136 1.940 -29.324 1.00 86.12 84 LYS A CA 1
ATOM 639 C C . LYS A 1 84 ? 14.825 1.382 -28.767 1.00 86.12 84 LYS A C 1
ATOM 641 O O . LYS A 1 84 ? 14.831 0.360 -28.087 1.00 86.12 84 LYS A O 1
ATOM 646 N N . ARG A 1 85 ? 13.686 1.999 -29.078 1.00 84.06 85 ARG A N 1
ATOM 647 C CA . ARG A 1 85 ? 12.370 1.560 -28.600 1.00 84.06 85 ARG A CA 1
ATOM 648 C C . ARG A 1 85 ? 12.004 0.167 -29.113 1.00 84.06 85 ARG A C 1
ATOM 650 O O . ARG A 1 85 ? 11.392 -0.586 -28.367 1.00 84.06 85 ARG A O 1
ATOM 657 N N . ALA A 1 86 ? 12.387 -0.193 -30.337 1.00 84.56 86 ALA A N 1
ATOM 658 C CA . ALA A 1 86 ? 12.221 -1.527 -30.906 1.00 84.56 86 ALA A CA 1
ATOM 659 C C . ALA A 1 86 ? 13.079 -2.560 -30.162 1.00 84.56 86 ALA A C 1
ATOM 661 O O . ALA A 1 86 ? 12.546 -3.585 -29.740 1.00 84.56 86 ALA A O 1
ATOM 662 N N . LYS A 1 87 ? 14.354 -2.242 -29.891 1.00 87.44 87 LYS A N 1
ATOM 663 C CA . LYS A 1 87 ? 15.255 -3.074 -29.076 1.00 87.44 87 LYS A CA 1
ATOM 664 C C . LYS A 1 87 ? 14.683 -3.356 -27.682 1.00 87.44 87 LYS A C 1
ATOM 666 O O . LYS A 1 87 ? 14.739 -4.486 -27.213 1.00 87.44 87 LYS A O 1
ATOM 671 N N . TYR A 1 88 ? 14.097 -2.349 -27.032 1.00 82.69 88 TYR A N 1
ATOM 672 C CA . TYR A 1 88 ? 13.511 -2.491 -25.693 1.00 82.69 88 TYR A CA 1
ATOM 673 C C . TYR A 1 88 ? 12.025 -2.879 -25.696 1.00 82.69 88 TYR A C 1
ATOM 675 O O . TYR A 1 88 ? 11.445 -3.054 -24.628 1.00 82.69 88 TYR A O 1
ATOM 683 N N . ARG A 1 89 ? 11.382 -3.042 -26.859 1.00 81.56 89 ARG A N 1
ATOM 684 C CA . ARG A 1 89 ? 9.945 -3.352 -26.961 1.00 81.56 89 ARG A CA 1
ATOM 685 C C . ARG A 1 89 ? 9.560 -4.648 -26.229 1.00 81.56 89 ARG A C 1
ATOM 687 O O . ARG A 1 89 ? 8.568 -4.604 -25.501 1.00 81.56 89 ARG A O 1
ATOM 694 N N . PRO A 1 90 ? 10.312 -5.764 -26.347 1.00 82.31 90 PRO A N 1
ATOM 695 C CA . PRO A 1 90 ? 9.998 -6.994 -25.618 1.00 82.31 90 PRO A CA 1
ATOM 696 C C . PRO A 1 90 ? 10.143 -6.813 -24.104 1.00 82.31 90 PRO A C 1
ATOM 698 O O . PRO A 1 90 ? 9.256 -7.198 -23.352 1.00 82.31 90 PRO A O 1
ATOM 701 N N . TYR A 1 91 ? 11.210 -6.135 -23.671 1.00 74.44 91 TYR A N 1
ATOM 702 C CA . TYR A 1 91 ? 11.466 -5.825 -22.264 1.00 74.44 91 TYR A CA 1
ATOM 703 C C . TYR A 1 91 ? 10.381 -4.927 -21.655 1.00 74.44 91 TYR A C 1
ATOM 705 O O . TYR A 1 91 ? 9.900 -5.196 -20.564 1.00 74.44 91 TYR A O 1
ATOM 713 N N . LEU A 1 92 ? 9.941 -3.887 -22.370 1.00 72.56 92 LEU A N 1
ATOM 714 C CA . LEU A 1 92 ? 8.863 -3.002 -21.922 1.00 72.56 92 LEU A CA 1
ATOM 715 C C . LEU A 1 92 ? 7.505 -3.713 -21.885 1.00 72.56 92 LEU A C 1
ATOM 717 O O . LEU A 1 92 ? 6.677 -3.385 -21.038 1.00 72.56 92 LEU A O 1
ATOM 721 N N . ARG A 1 93 ? 7.266 -4.677 -22.784 1.00 75.50 93 ARG A N 1
ATOM 722 C CA . ARG A 1 93 ? 6.063 -5.522 -22.764 1.00 75.50 93 ARG A CA 1
ATOM 723 C C . ARG A 1 93 ? 6.070 -6.459 -21.557 1.00 75.50 93 ARG A C 1
ATOM 725 O O . ARG A 1 93 ? 5.065 -6.520 -20.863 1.00 75.50 93 ARG A O 1
ATOM 732 N N . ASP A 1 94 ? 7.196 -7.112 -21.281 1.00 74.75 94 ASP A N 1
ATOM 733 C CA . ASP A 1 94 ? 7.395 -7.951 -20.092 1.00 74.75 94 ASP A CA 1
ATOM 734 C C . ASP A 1 94 ? 7.283 -7.132 -18.795 1.00 74.75 94 ASP A C 1
ATOM 736 O O . ASP A 1 94 ? 6.567 -7.515 -17.880 1.00 74.75 94 ASP A O 1
ATOM 740 N N . MET A 1 95 ? 7.882 -5.939 -18.740 1.00 65.81 95 MET A N 1
ATOM 741 C CA . MET A 1 95 ? 7.724 -5.004 -17.620 1.00 65.81 95 MET A CA 1
ATOM 742 C C . MET A 1 95 ? 6.274 -4.555 -17.423 1.00 65.81 95 MET A C 1
ATOM 744 O O . MET A 1 95 ? 5.827 -4.453 -16.285 1.00 65.81 95 MET A O 1
ATOM 748 N N . ARG A 1 96 ? 5.533 -4.270 -18.503 1.00 70.88 96 ARG A N 1
ATOM 749 C CA . ARG A 1 96 ? 4.104 -3.936 -18.413 1.00 70.88 96 ARG A CA 1
ATOM 750 C C . ARG A 1 96 ? 3.295 -5.120 -17.914 1.00 70.88 96 ARG A C 1
ATOM 752 O O . ARG A 1 96 ? 2.533 -4.922 -16.985 1.00 70.88 96 ARG A O 1
ATOM 759 N N . ALA A 1 97 ? 3.516 -6.315 -18.456 1.00 69.25 97 ALA A N 1
ATOM 760 C CA . ALA A 1 97 ? 2.846 -7.530 -18.007 1.00 69.25 97 ALA A CA 1
ATOM 761 C C . ALA A 1 97 ? 3.151 -7.814 -16.531 1.00 69.25 97 ALA A C 1
ATOM 763 O O . ALA A 1 97 ? 2.231 -7.987 -15.751 1.00 69.25 97 ALA A O 1
ATOM 764 N N . LYS A 1 98 ? 4.418 -7.731 -16.107 1.00 65.44 98 LYS A N 1
ATOM 765 C CA . LYS A 1 98 ? 4.820 -7.839 -14.696 1.00 65.44 98 LYS A CA 1
ATOM 766 C C . LYS A 1 98 ? 4.174 -6.766 -13.833 1.00 65.44 98 LYS A C 1
ATOM 768 O O . LYS A 1 98 ? 3.692 -7.079 -12.757 1.00 65.44 98 LYS A O 1
ATOM 773 N N . ARG A 1 99 ? 4.132 -5.510 -14.286 1.00 58.41 99 ARG A N 1
ATOM 774 C CA . ARG A 1 9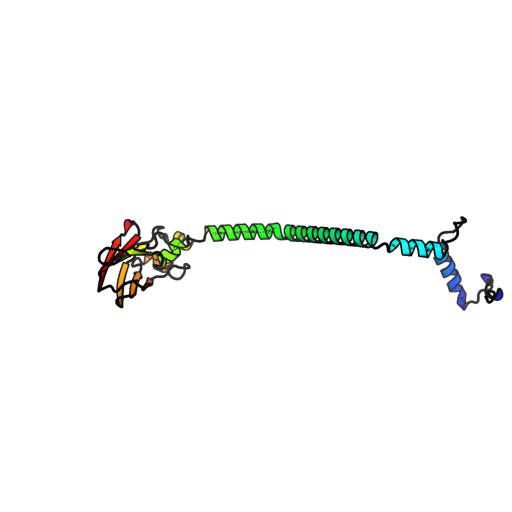9 ? 3.458 -4.421 -13.567 1.00 58.41 99 ARG A CA 1
ATOM 775 C C . ARG A 1 99 ? 1.956 -4.665 -13.467 1.00 58.41 99 ARG A C 1
ATOM 777 O O . ARG A 1 99 ? 1.387 -4.377 -12.431 1.00 58.41 99 ARG A O 1
ATOM 784 N N . GLU A 1 100 ? 1.332 -5.185 -14.511 1.00 55.22 100 GLU A N 1
ATOM 785 C CA . GLU A 1 100 ? -0.093 -5.506 -14.563 1.00 55.22 100 GLU A CA 1
ATOM 786 C C . GLU A 1 100 ? -0.417 -6.718 -13.683 1.00 55.22 100 GLU A C 1
ATOM 788 O O . GLU A 1 100 ? -1.385 -6.667 -12.941 1.00 55.22 100 GLU A O 1
ATOM 793 N N . THR A 1 101 ? 0.459 -7.728 -13.640 1.00 55.19 101 THR A N 1
ATOM 794 C CA . THR A 1 101 ? 0.411 -8.857 -12.697 1.00 55.19 101 THR A CA 1
ATOM 795 C C . THR A 1 101 ? 0.628 -8.408 -11.253 1.00 55.19 101 THR A C 1
ATOM 797 O O . THR A 1 101 ? -0.092 -8.839 -10.363 1.00 55.19 101 THR A O 1
ATOM 800 N N . VAL A 1 102 ? 1.582 -7.511 -10.995 1.00 53.31 102 VAL A N 1
ATOM 801 C CA . VAL A 1 102 ? 1.808 -6.936 -9.661 1.00 53.31 102 VAL A CA 1
ATOM 802 C C . VAL A 1 102 ? 0.618 -6.078 -9.250 1.00 53.31 102 VAL A C 1
ATOM 804 O O . VAL A 1 102 ? 0.184 -6.170 -8.111 1.00 53.31 102 VAL A O 1
ATOM 807 N N . LEU A 1 103 ? 0.048 -5.285 -10.163 1.00 46.47 103 LEU A N 1
ATOM 808 C CA . LEU A 1 103 ? -1.156 -4.488 -9.919 1.00 46.47 103 LEU A CA 1
ATOM 809 C C . LEU A 1 103 ? -2.394 -5.370 -9.712 1.00 46.47 103 LEU A C 1
ATOM 811 O O . LEU A 1 103 ? -3.200 -5.052 -8.847 1.00 46.47 103 LEU A O 1
ATOM 815 N N . SER A 1 104 ? -2.519 -6.495 -10.423 1.00 49.78 104 SER A N 1
ATOM 816 C CA . SER A 1 104 ? -3.590 -7.475 -10.206 1.00 49.78 104 SER A CA 1
ATOM 817 C C . SER A 1 104 ? -3.395 -8.298 -8.929 1.00 49.78 104 SER A C 1
ATOM 819 O O . SER A 1 104 ? -4.368 -8.790 -8.377 1.00 49.78 104 SER A O 1
ATOM 821 N N . GLN A 1 105 ? -2.153 -8.434 -8.452 1.00 51.91 105 GLN A N 1
ATOM 822 C CA . GLN A 1 105 ? -1.792 -8.988 -7.139 1.00 51.91 105 GLN A CA 1
ATOM 823 C C . GLN A 1 105 ? -1.795 -7.930 -6.028 1.00 51.91 105 GLN A C 1
ATOM 825 O O . GLN A 1 105 ? -1.597 -8.254 -4.856 1.00 51.91 105 GLN A O 1
ATOM 830 N N . THR A 1 106 ? -1.984 -6.651 -6.365 1.00 52.22 106 THR A N 1
ATOM 831 C CA . THR A 1 106 ? -2.086 -5.597 -5.364 1.00 52.22 106 THR A CA 1
ATOM 832 C C . THR A 1 106 ? -3.487 -5.700 -4.797 1.00 52.22 106 THR A C 1
ATOM 834 O O . THR A 1 106 ? -4.432 -5.127 -5.333 1.00 52.22 106 THR A O 1
ATOM 837 N N . GLU A 1 107 ? -3.611 -6.477 -3.724 1.00 60.81 107 GLU A N 1
ATOM 838 C CA . GLU A 1 107 ? -4.751 -6.442 -2.820 1.00 60.81 107 GLU A CA 1
ATOM 839 C C . GLU A 1 107 ? -5.286 -5.009 -2.721 1.00 60.81 107 GLU A C 1
ATOM 841 O O . GLU A 1 107 ? -4.511 -4.054 -2.557 1.00 60.81 107 GLU A O 1
ATOM 846 N N . ALA A 1 108 ? -6.604 -4.851 -2.877 1.00 68.31 108 ALA A N 1
ATOM 847 C CA . ALA A 1 108 ? -7.228 -3.540 -2.855 1.00 68.31 108 ALA A CA 1
ATOM 848 C C . ALA A 1 108 ? -6.728 -2.779 -1.625 1.00 68.31 108 ALA A C 1
ATOM 850 O O . ALA A 1 108 ? -6.852 -3.259 -0.497 1.00 68.31 108 ALA A O 1
ATOM 851 N N . ARG A 1 109 ? -6.162 -1.584 -1.839 1.00 76.44 109 ARG A N 1
ATOM 852 C CA . ARG A 1 109 ? -5.630 -0.725 -0.766 1.00 76.44 109 ARG A CA 1
ATOM 853 C C . ARG A 1 109 ? -6.602 -0.612 0.417 1.00 76.44 109 ARG A C 1
ATOM 855 O O . ARG A 1 109 ? -6.169 -0.545 1.560 1.00 76.44 109 ARG A O 1
ATOM 862 N N . THR A 1 110 ? -7.899 -0.678 0.129 1.00 83.31 110 THR A N 1
ATOM 863 C CA . THR A 1 110 ? -8.995 -0.744 1.093 1.00 83.31 110 THR A CA 1
ATOM 864 C C . THR A 1 110 ? -8.889 -1.905 2.086 1.00 83.31 110 THR A C 1
ATOM 866 O O . THR A 1 110 ? -8.963 -1.653 3.282 1.00 83.31 110 THR A O 1
ATOM 869 N N . GLU A 1 111 ? -8.685 -3.156 1.654 1.00 88.69 111 GLU A N 1
ATOM 870 C CA . GLU A 1 111 ? -8.520 -4.292 2.588 1.00 88.69 111 GLU A CA 1
ATOM 871 C C . GLU A 1 111 ? -7.259 -4.128 3.431 1.00 88.69 111 GLU A C 1
ATOM 873 O O . GLU A 1 111 ? -7.253 -4.396 4.635 1.00 88.69 111 GLU A O 1
ATOM 878 N N . ARG A 1 112 ? -6.206 -3.567 2.828 1.00 88.50 112 ARG A N 1
ATOM 879 C CA . ARG A 1 112 ? -5.009 -3.220 3.581 1.00 88.50 112 ARG A CA 1
ATOM 880 C C . ARG A 1 112 ? -5.292 -2.222 4.692 1.00 88.50 112 ARG A C 1
ATOM 882 O O . ARG A 1 112 ? -4.882 -2.457 5.826 1.00 88.50 112 ARG A O 1
ATOM 889 N N . ASP A 1 113 ? -6.005 -1.148 4.390 1.00 90.38 113 ASP A N 1
ATOM 890 C CA . ASP A 1 113 ? -6.375 -0.139 5.377 1.00 90.38 113 ASP A CA 1
ATOM 891 C C . ASP A 1 113 ? -7.332 -0.704 6.446 1.00 90.38 113 ASP A C 1
ATOM 893 O O . ASP A 1 113 ? -7.151 -0.408 7.630 1.00 90.38 113 ASP A O 1
ATOM 897 N N . ARG A 1 114 ? -8.264 -1.596 6.079 1.00 92.81 114 ARG A N 1
ATOM 898 C CA . ARG A 1 114 ? -9.143 -2.325 7.016 1.00 92.81 114 ARG A CA 1
ATOM 899 C C . ARG A 1 114 ? -8.357 -3.186 8.016 1.00 92.81 114 ARG A C 1
ATOM 901 O O . ARG A 1 114 ? -8.641 -3.144 9.210 1.00 92.81 114 ARG A O 1
ATOM 908 N N . ARG A 1 115 ? -7.307 -3.897 7.577 1.00 91.56 115 ARG A N 1
ATOM 909 C CA . ARG A 1 115 ? -6.437 -4.722 8.456 1.00 91.56 115 ARG A CA 1
ATOM 910 C C . ARG A 1 115 ? -5.682 -3.917 9.518 1.00 91.56 115 ARG A C 1
ATOM 912 O O . ARG A 1 115 ? -5.317 -4.464 10.554 1.00 91.56 115 ARG A O 1
ATOM 919 N N . TYR A 1 116 ? -5.458 -2.627 9.272 1.00 91.44 116 TYR A N 1
ATOM 920 C CA . TYR A 1 116 ? -4.822 -1.705 10.218 1.00 91.44 116 TYR A CA 1
ATOM 921 C C . TYR A 1 116 ? -5.821 -0.801 10.961 1.00 91.44 116 TYR A C 1
ATOM 923 O O . TYR A 1 116 ? -5.390 0.143 11.627 1.00 91.44 116 TYR A O 1
ATOM 931 N N . GLY A 1 117 ? -7.132 -1.029 10.818 1.00 91.06 117 GLY A N 1
ATOM 932 C CA . GLY A 1 117 ? -8.168 -0.188 11.428 1.00 91.06 117 GLY A CA 1
ATOM 933 C C . GLY A 1 117 ? -8.186 1.251 10.897 1.00 91.06 117 GLY A C 1
ATOM 934 O O . GLY A 1 117 ? -8.574 2.176 11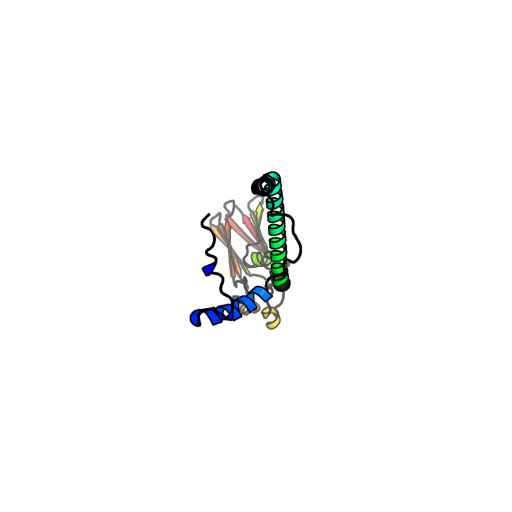.606 1.00 91.06 117 GLY A O 1
ATOM 935 N N . ARG A 1 118 ? -7.706 1.483 9.667 1.00 91.81 118 ARG A N 1
ATOM 936 C CA . ARG A 1 118 ? -7.656 2.815 9.030 1.00 91.81 118 ARG A CA 1
ATOM 937 C C . ARG A 1 118 ? -8.914 3.148 8.235 1.00 91.81 118 ARG A C 1
ATOM 939 O O . ARG A 1 118 ? -9.138 4.314 7.930 1.00 91.81 118 ARG A O 1
ATOM 946 N N . ALA A 1 119 ? -9.721 2.148 7.904 1.00 92.31 119 ALA A N 1
ATOM 947 C CA . ALA A 1 119 ? -10.991 2.334 7.222 1.00 92.31 119 ALA A CA 1
ATOM 948 C C . ALA A 1 119 ? -12.088 2.656 8.248 1.00 92.31 119 ALA A C 1
ATOM 950 O O . ALA A 1 119 ? -12.798 1.762 8.693 1.00 92.31 119 ALA A O 1
ATOM 951 N N . TYR A 1 120 ? -12.205 3.921 8.657 1.00 93.31 120 TYR A N 1
ATOM 952 C CA . TYR A 1 120 ? -13.272 4.365 9.556 1.00 93.31 120 TYR A CA 1
ATOM 953 C C . TYR A 1 120 ? -13.883 5.697 9.126 1.00 93.31 120 TYR A C 1
ATOM 955 O O . TYR A 1 120 ? -13.283 6.467 8.372 1.00 93.31 120 TYR A O 1
ATOM 963 N N . ARG A 1 121 ? -15.090 5.965 9.622 1.00 92.44 121 ARG A N 1
ATOM 964 C CA . ARG A 1 121 ? -15.820 7.221 9.450 1.00 92.44 121 ARG A CA 1
ATOM 965 C C . ARG A 1 121 ? -16.330 7.709 10.797 1.00 92.44 121 ARG A C 1
ATOM 967 O O . ARG A 1 121 ? -16.636 6.908 11.674 1.00 92.44 121 ARG A O 1
ATOM 974 N N . LEU A 1 122 ? -16.410 9.026 10.936 1.00 89.75 122 LEU A N 1
ATOM 975 C CA . LEU A 1 122 ? -17.030 9.693 12.074 1.00 89.75 122 LEU A CA 1
ATOM 976 C C . LEU A 1 122 ? -18.368 10.255 11.609 1.00 89.75 122 LEU A C 1
ATOM 978 O O . LEU A 1 122 ? -18.411 11.052 10.671 1.00 89.75 122 LEU A O 1
ATOM 982 N N . LEU A 1 123 ? -19.444 9.816 12.245 1.00 90.44 123 LEU A N 1
ATOM 983 C CA . LEU A 1 123 ? -20.801 10.256 11.965 1.00 90.44 123 LEU A CA 1
ATOM 984 C C . LEU A 1 123 ? -21.292 11.097 13.151 1.00 90.44 123 LEU A C 1
ATOM 986 O O . LEU A 1 123 ? -21.241 10.613 14.287 1.00 90.44 123 LEU A O 1
ATOM 990 N N . PRO A 1 124 ? -21.733 12.347 12.928 1.00 87.00 124 PRO A N 1
ATOM 991 C CA . PRO A 1 124 ? -22.291 13.169 13.993 1.00 87.00 124 PRO A CA 1
ATOM 992 C C . PRO A 1 124 ? -23.632 12.598 14.465 1.00 87.00 124 PRO A C 1
ATOM 994 O O . PRO A 1 124 ? -24.390 12.022 13.680 1.00 87.00 124 PRO A O 1
ATOM 997 N N . ARG A 1 125 ? -23.930 12.777 15.749 1.00 86.56 125 ARG A N 1
ATOM 998 C CA . ARG A 1 125 ? -25.178 12.364 16.392 1.00 86.56 125 ARG A CA 1
ATOM 999 C C . ARG A 1 125 ? -25.658 13.487 17.318 1.00 86.56 125 ARG A C 1
ATOM 1001 O O . ARG A 1 125 ? -24.873 14.355 17.673 1.00 86.56 125 ARG A O 1
ATOM 1008 N N . GLU A 1 126 ? -26.933 13.479 17.708 1.00 79.88 126 GLU A N 1
ATOM 1009 C CA . GLU A 1 126 ? -27.517 14.568 18.517 1.00 79.88 126 GLU A CA 1
ATOM 1010 C C . GLU A 1 126 ? -26.773 14.822 19.840 1.00 79.88 126 GLU A C 1
ATOM 1012 O O . GLU A 1 126 ? -26.590 15.976 20.204 1.00 79.88 126 GLU A O 1
ATOM 1017 N N . ASN A 1 127 ? -26.288 13.766 20.509 1.00 83.75 127 ASN A N 1
ATOM 1018 C CA . ASN A 1 127 ? -25.577 13.844 21.796 1.00 83.75 127 ASN A CA 1
ATOM 1019 C C . ASN A 1 127 ? -24.178 13.189 21.740 1.00 83.75 127 ASN A C 1
ATOM 1021 O O . ASN A 1 127 ? -23.762 12.522 22.689 1.00 83.75 127 ASN A O 1
ATOM 1025 N N . GLY A 1 128 ? -23.487 13.294 20.598 1.00 87.81 128 GLY A N 1
ATOM 1026 C CA . GLY A 1 128 ? -22.108 12.819 20.456 1.00 87.81 128 GLY A CA 1
ATOM 1027 C C . GLY A 1 128 ? -21.749 12.322 19.058 1.00 87.81 128 GLY A C 1
ATOM 1028 O O . GLY A 1 128 ? -22.169 12.890 18.050 1.00 87.81 128 GLY A O 1
ATOM 1029 N N . LEU A 1 129 ? -20.948 11.257 18.974 1.00 91.44 129 LEU A N 1
ATOM 1030 C CA . LEU A 1 129 ? -20.433 10.723 17.709 1.00 91.44 129 LEU A CA 1
ATOM 1031 C C . LEU A 1 129 ? -20.620 9.216 17.589 1.00 91.44 129 LEU A C 1
ATOM 1033 O O . LEU A 1 129 ? -20.657 8.478 18.565 1.00 91.44 129 LEU A O 1
ATOM 1037 N N . THR A 1 130 ? -20.695 8.735 16.355 1.00 92.94 130 THR A N 1
ATOM 1038 C CA . THR A 1 130 ? -20.559 7.311 16.043 1.00 92.94 130 THR A CA 1
ATOM 1039 C C . THR A 1 130 ? -19.323 7.108 15.179 1.00 92.94 130 THR A C 1
ATOM 1041 O O . THR A 1 130 ? -19.180 7.742 14.134 1.00 92.94 130 THR A O 1
ATOM 1044 N N . VAL A 1 131 ? -18.410 6.242 15.617 1.00 93.69 131 VAL A N 1
ATOM 1045 C CA . VAL A 1 131 ? -17.290 5.781 14.791 1.00 93.69 131 VAL A CA 1
ATOM 1046 C C . VAL A 1 131 ? -17.705 4.465 14.154 1.00 93.69 131 VAL A C 1
ATOM 1048 O O . VAL A 1 131 ? -17.919 3.480 14.855 1.00 93.69 131 VAL A O 1
ATOM 1051 N N . GLU A 1 132 ? -17.781 4.434 12.831 1.00 95.12 132 GLU A N 1
ATOM 1052 C CA . GLU A 1 132 ? -17.945 3.193 12.077 1.00 95.12 132 GLU A CA 1
ATOM 1053 C C . GLU A 1 132 ? -16.596 2.794 11.497 1.00 95.12 132 GLU A C 1
ATOM 1055 O O . GLU A 1 132 ? -16.040 3.514 10.668 1.00 95.12 132 GLU A O 1
ATOM 1060 N N . MET A 1 133 ? -16.053 1.662 11.938 1.00 95.25 133 MET A N 1
ATOM 1061 C CA . MET A 1 133 ? -14.787 1.119 11.459 1.00 95.25 133 MET A CA 1
ATOM 1062 C C . MET A 1 133 ? -15.021 -0.190 10.712 1.00 95.25 133 MET A C 1
ATOM 1064 O O . MET A 1 133 ? -15.520 -1.164 11.268 1.00 95.25 133 MET A O 1
ATOM 1068 N N . GLU A 1 134 ? -14.611 -0.231 9.451 1.00 94.69 134 GLU A N 1
ATOM 1069 C CA . GLU A 1 134 ? -14.608 -1.443 8.646 1.00 94.69 134 GLU A CA 1
ATOM 1070 C C . GLU A 1 134 ? -13.327 -2.239 8.922 1.00 94.69 134 GLU A C 1
ATOM 1072 O O . GLU A 1 134 ? -12.210 -1.759 8.706 1.00 94.69 134 GLU A O 1
ATOM 1077 N N . LEU A 1 135 ? -13.490 -3.477 9.378 1.00 94.00 135 LEU A N 1
ATOM 1078 C CA . LEU A 1 135 ? -12.408 -4.437 9.553 1.00 94.00 135 LEU A CA 1
ATOM 1079 C C . LEU A 1 135 ? -12.284 -5.337 8.326 1.00 94.00 135 LEU A C 1
ATOM 1081 O O . LEU A 1 135 ? -13.158 -5.391 7.457 1.00 94.00 135 LEU A O 1
ATOM 1085 N N . ALA A 1 136 ? -11.143 -6.014 8.237 1.00 93.12 136 ALA A N 1
ATOM 1086 C CA . ALA A 1 136 ? -10.787 -6.791 7.063 1.00 93.12 136 ALA A CA 1
ATOM 1087 C C . ALA A 1 136 ? -11.774 -7.931 6.821 1.00 93.12 136 ALA A C 1
ATOM 1089 O O . ALA A 1 136 ? -12.207 -8.603 7.762 1.00 93.12 136 ALA A O 1
ATOM 1090 N N . ARG A 1 137 ? -12.122 -8.142 5.552 1.00 92.06 137 ARG A N 1
ATOM 1091 C CA . ARG A 1 137 ? -13.111 -9.149 5.143 1.00 92.06 137 ARG A CA 1
ATOM 1092 C C . ARG A 1 137 ? -12.464 -10.407 4.604 1.00 92.06 137 ARG A C 1
ATOM 1094 O O . ARG A 1 137 ? -13.039 -11.482 4.749 1.00 92.06 137 ARG A O 1
ATOM 1101 N N . THR A 1 138 ? -11.275 -10.282 4.032 1.00 90.81 138 THR A N 1
ATOM 1102 C CA . THR A 1 138 ? -10.543 -11.386 3.411 1.00 90.81 138 THR A CA 1
ATOM 1103 C C . THR A 1 138 ? -9.131 -11.473 3.966 1.00 90.81 138 THR A C 1
ATOM 1105 O O . THR A 1 138 ? -8.486 -10.458 4.243 1.00 90.81 138 THR A O 1
ATOM 1108 N N . VAL A 1 139 ? -8.639 -12.699 4.121 1.00 90.06 139 VAL A N 1
ATOM 1109 C CA . VAL A 1 139 ? -7.228 -12.954 4.418 1.00 90.06 139 VAL A CA 1
ATOM 1110 C C . VAL A 1 139 ? -6.390 -12.440 3.237 1.00 90.06 139 VAL A C 1
ATOM 1112 O O . VAL A 1 139 ? -6.802 -12.649 2.092 1.00 90.06 139 VAL A O 1
ATOM 1115 N N . PRO A 1 140 ? -5.236 -11.785 3.482 1.00 87.88 140 PRO A N 1
ATOM 1116 C CA . PRO A 1 140 ? -4.344 -11.335 2.419 1.00 87.88 140 PRO A CA 1
ATOM 1117 C C . PRO A 1 140 ? -4.106 -12.418 1.362 1.00 87.88 140 PRO A C 1
ATOM 1119 O O . PRO A 1 140 ? -3.848 -13.576 1.707 1.00 87.88 140 PRO A O 1
ATOM 1122 N N . ASP A 1 141 ? -4.154 -12.038 0.086 1.00 83.50 141 ASP A N 1
ATOM 1123 C CA . ASP A 1 141 ? -3.892 -12.988 -0.990 1.00 83.50 141 ASP A CA 1
ATOM 1124 C C . ASP A 1 141 ? -2.408 -13.375 -1.001 1.00 83.50 141 ASP A C 1
ATOM 1126 O O . ASP A 1 141 ? -1.517 -12.547 -1.210 1.00 83.50 141 ASP A O 1
ATOM 1130 N N . HIS A 1 142 ? -2.132 -14.638 -0.686 1.00 83.25 142 HIS A N 1
ATOM 1131 C CA . HIS A 1 142 ? -0.778 -15.157 -0.574 1.00 83.25 142 HIS A CA 1
ATOM 1132 C C . HIS A 1 142 ? -0.755 -16.666 -0.809 1.00 83.25 142 HIS A C 1
ATOM 1134 O O . HIS A 1 142 ? -1.590 -17.404 -0.291 1.00 83.25 142 HIS A O 1
ATOM 1140 N N . TRP A 1 143 ? 0.267 -17.157 -1.512 1.00 80.31 143 TRP A N 1
ATOM 1141 C CA . TRP A 1 143 ? 0.391 -18.576 -1.876 1.00 80.31 143 TRP A CA 1
ATOM 1142 C C . TRP A 1 143 ? 0.395 -19.534 -0.667 1.00 80.31 143 TRP A C 1
ATOM 1144 O O . TRP A 1 143 ? -0.053 -20.677 -0.773 1.00 80.31 143 TRP A O 1
ATOM 1154 N N . LEU A 1 144 ? 0.869 -19.076 0.502 1.00 83.00 144 LEU A N 1
ATOM 1155 C CA . LEU A 1 144 ? 0.858 -19.868 1.743 1.00 83.00 144 LEU A CA 1
ATOM 1156 C C . LEU A 1 144 ? -0.552 -20.218 2.216 1.00 83.00 144 LEU A C 1
ATOM 1158 O O . LEU A 1 144 ? -0.731 -21.275 2.809 1.00 83.00 144 LEU A O 1
ATOM 1162 N N . LYS A 1 145 ? -1.547 -19.374 1.938 1.00 85.31 145 LYS A N 1
ATOM 1163 C CA . LYS A 1 145 ? -2.938 -19.619 2.319 1.00 85.31 145 LYS A CA 1
ATOM 1164 C C . LYS A 1 145 ? -3.454 -20.926 1.716 1.00 85.31 145 LYS A C 1
ATOM 1166 O O . LYS A 1 145 ? -3.973 -21.769 2.440 1.00 85.31 145 LYS A O 1
ATOM 1171 N N . THR A 1 146 ? -3.203 -21.136 0.421 1.00 83.38 146 THR A N 1
ATOM 1172 C CA . THR A 1 146 ? -3.557 -22.372 -0.295 1.00 83.38 146 THR A CA 1
ATOM 1173 C C . THR A 1 146 ? -2.806 -23.576 0.260 1.00 83.38 146 THR A C 1
ATOM 1175 O O . THR A 1 146 ? -3.389 -24.638 0.446 1.00 83.38 146 THR A O 1
ATOM 1178 N N . ARG A 1 147 ? -1.515 -23.411 0.572 1.00 85.56 147 ARG A N 1
ATOM 1179 C CA . ARG A 1 147 ? -0.690 -24.488 1.136 1.00 85.56 147 ARG A CA 1
ATOM 1180 C C . ARG A 1 147 ? -1.138 -24.908 2.539 1.00 85.56 147 ARG A C 1
ATOM 1182 O O . ARG A 1 147 ? -1.019 -26.079 2.877 1.00 85.56 147 ARG A O 1
ATOM 1189 N N . LEU A 1 148 ? -1.606 -23.961 3.348 1.00 85.81 148 LEU A N 1
ATOM 1190 C CA . LEU A 1 148 ? -2.022 -24.180 4.735 1.00 85.81 148 LEU A CA 1
ATOM 1191 C C . LEU A 1 148 ? -3.516 -24.507 4.873 1.00 85.81 148 LEU A C 1
ATOM 1193 O O . LEU A 1 148 ? -3.968 -24.779 5.980 1.00 85.81 148 LEU A O 1
ATOM 1197 N N . GLY A 1 149 ? -4.284 -24.478 3.778 1.00 86.94 149 GLY A N 1
ATOM 1198 C CA . GLY A 1 149 ? -5.729 -24.719 3.810 1.00 86.94 149 GLY A CA 1
ATOM 1199 C C . GLY A 1 149 ? -6.516 -23.634 4.551 1.00 86.94 149 GLY A C 1
ATOM 1200 O O . GLY A 1 149 ? -7.591 -23.905 5.078 1.00 86.94 149 GLY A O 1
ATOM 1201 N N . VAL A 1 150 ? -5.981 -22.413 4.618 1.00 88.25 150 VAL A N 1
ATOM 1202 C CA . VAL A 1 150 ? -6.624 -21.284 5.298 1.00 88.25 150 VAL A CA 1
ATOM 1203 C C . VAL A 1 150 ? -7.777 -20.755 4.442 1.00 88.25 150 VAL A C 1
ATOM 1205 O O . VAL A 1 150 ? -7.621 -20.515 3.242 1.00 88.25 150 VAL A O 1
ATOM 1208 N N . ALA A 1 151 ? -8.935 -20.551 5.070 1.00 88.81 151 ALA A N 1
ATOM 1209 C CA . ALA A 1 151 ? -10.119 -20.023 4.406 1.00 88.81 151 ALA A CA 1
ATOM 1210 C C . ALA A 1 151 ? -9.895 -18.592 3.875 1.00 88.81 151 ALA A C 1
ATOM 1212 O O . ALA A 1 151 ? -9.099 -17.818 4.404 1.00 88.81 151 ALA A O 1
ATOM 1213 N N . ASP A 1 152 ? -10.609 -18.230 2.809 1.00 88.56 152 ASP A N 1
ATOM 1214 C CA . ASP A 1 152 ? -10.610 -16.866 2.270 1.00 88.56 152 ASP A CA 1
ATOM 1215 C C . ASP A 1 152 ? -11.192 -15.793 3.202 1.00 88.56 152 ASP A C 1
ATOM 1217 O O . ASP A 1 152 ? -10.524 -14.770 3.391 1.00 88.56 152 ASP A O 1
ATOM 1221 N N . PRO A 1 153 ? -12.378 -15.988 3.812 1.00 91.31 153 PRO A N 1
ATOM 1222 C CA . PRO A 1 153 ? -12.936 -14.984 4.702 1.00 91.31 153 PRO A CA 1
ATOM 1223 C C . PRO A 1 153 ? -12.052 -14.790 5.934 1.00 91.31 153 PRO A C 1
ATOM 1225 O O . PRO A 1 153 ? -11.666 -15.747 6.604 1.00 91.31 153 PRO A O 1
ATOM 1228 N N . MET A 1 154 ? -11.783 -13.528 6.264 1.00 90.88 154 MET A N 1
ATOM 1229 C CA . MET A 1 154 ? -11.062 -13.164 7.477 1.00 90.88 154 MET A CA 1
ATOM 1230 C C . MET A 1 154 ? -11.899 -13.562 8.705 1.00 90.88 154 MET A C 1
ATOM 1232 O O . MET A 1 154 ? -13.087 -13.209 8.754 1.00 90.88 154 MET A O 1
ATOM 1236 N N . PRO A 1 155 ? -11.324 -14.255 9.703 1.00 91.38 155 PRO A N 1
ATOM 1237 C CA . PRO A 1 155 ? -11.966 -14.506 10.988 1.00 91.38 155 PRO A CA 1
ATOM 1238 C C . PRO A 1 155 ? -12.382 -13.203 11.686 1.00 91.38 155 PRO A C 1
ATOM 1240 O O . PRO A 1 155 ? -11.817 -12.139 11.418 1.00 91.38 155 PRO A O 1
ATOM 1243 N N . PRO A 1 156 ? -13.389 -13.250 12.573 1.00 91.56 156 PRO A N 1
ATOM 1244 C CA . PRO A 1 156 ? -13.783 -12.080 13.342 1.00 91.56 156 PRO A CA 1
ATOM 1245 C C . PRO A 1 156 ? -12.626 -11.601 14.225 1.00 91.56 156 PRO A C 1
ATOM 1247 O O . PRO A 1 156 ? -11.929 -12.397 14.855 1.00 91.56 156 PRO A O 1
ATOM 1250 N N . TYR A 1 157 ? -12.452 -10.286 14.297 1.00 91.44 157 TYR A N 1
ATOM 1251 C CA . TYR A 1 157 ? -11.520 -9.678 15.239 1.00 91.44 157 TYR A CA 1
ATOM 1252 C C . TYR A 1 157 ? -12.161 -9.602 16.619 1.00 91.44 157 TYR A C 1
ATOM 1254 O O . TYR A 1 157 ? -13.349 -9.301 16.749 1.00 91.44 157 TYR A O 1
ATOM 1262 N N . ARG A 1 158 ? -11.343 -9.769 17.654 1.00 93.44 158 ARG A N 1
ATOM 1263 C CA . ARG A 1 158 ? -11.661 -9.236 18.972 1.00 93.44 158 ARG A CA 1
ATOM 1264 C C . ARG A 1 158 ? -11.194 -7.792 19.024 1.00 93.44 158 ARG A C 1
ATOM 1266 O O . ARG A 1 158 ? -10.106 -7.477 18.549 1.00 93.44 158 ARG A O 1
ATOM 1273 N N . THR A 1 159 ? -12.028 -6.917 19.568 1.00 94.44 159 THR A N 1
ATOM 1274 C CA . THR A 1 159 ? -11.786 -5.473 19.569 1.00 94.44 159 THR A CA 1
ATOM 1275 C C . THR A 1 159 ? -11.949 -4.896 20.960 1.00 94.44 159 THR A C 1
ATOM 1277 O O . THR A 1 159 ? -12.811 -5.334 21.723 1.00 94.44 159 THR A O 1
ATOM 1280 N N . GLN A 1 160 ? -11.170 -3.867 21.258 1.00 94.81 160 GLN A N 1
ATOM 1281 C CA . GLN A 1 160 ? -11.283 -3.073 22.468 1.00 94.81 160 GLN A CA 1
ATOM 1282 C C . GLN A 1 160 ? -11.168 -1.596 22.102 1.00 94.81 160 GLN A C 1
ATOM 1284 O O . GLN A 1 160 ? -10.305 -1.210 21.318 1.00 94.81 160 GLN A O 1
ATOM 1289 N N . ALA A 1 161 ? -12.035 -0.769 22.677 1.00 94.81 161 ALA A N 1
ATOM 1290 C CA . ALA A 1 161 ? -11.976 0.677 22.534 1.00 94.81 161 ALA A CA 1
ATOM 1291 C C . ALA A 1 161 ? -11.768 1.301 23.915 1.00 94.81 161 ALA A C 1
ATOM 1293 O O . ALA A 1 161 ? -12.481 0.972 24.862 1.00 94.81 161 ALA A O 1
ATOM 1294 N N . THR A 1 162 ? -10.770 2.169 24.038 1.00 95.00 162 THR A N 1
ATOM 1295 C CA . THR A 1 162 ? -10.443 2.871 25.279 1.00 95.00 162 THR A CA 1
ATOM 1296 C C . THR A 1 162 ? -10.265 4.353 25.011 1.00 95.00 162 THR A C 1
ATOM 1298 O O . THR A 1 162 ? -9.689 4.767 24.006 1.00 95.00 162 THR A O 1
ATOM 1301 N N . LEU A 1 163 ? -10.783 5.175 25.916 1.00 94.19 163 LEU A N 1
ATOM 1302 C CA . LEU A 1 163 ? -10.631 6.616 25.842 1.00 94.19 163 LEU A CA 1
ATOM 1303 C C . LEU A 1 163 ? -9.311 7.004 26.528 1.00 94.19 163 LEU A C 1
ATOM 1305 O O . LEU A 1 163 ? -9.171 6.841 27.738 1.00 94.19 163 LEU A O 1
ATOM 1309 N N . ALA A 1 164 ? -8.325 7.470 25.760 1.00 92.62 164 ALA A N 1
ATOM 1310 C CA . ALA A 1 164 ? -7.027 7.890 26.300 1.00 92.62 164 ALA A CA 1
ATOM 1311 C C . ALA A 1 164 ? -7.068 9.318 26.857 1.00 92.62 164 ALA A C 1
ATOM 1313 O O . ALA A 1 164 ? -6.369 9.646 27.813 1.00 92.62 164 ALA A O 1
ATOM 1314 N N . SER A 1 165 ? -7.889 10.169 26.250 1.00 91.94 165 SER A N 1
ATOM 1315 C CA . SER A 1 165 ? -8.246 11.500 26.736 1.00 91.94 165 SER A CA 1
ATOM 1316 C C . SER A 1 165 ? -9.652 11.838 26.231 1.00 91.94 165 SER A C 1
ATOM 1318 O O . SER A 1 165 ? -10.116 11.180 25.300 1.00 91.94 165 SER A O 1
ATOM 1320 N N . PRO A 1 166 ? -10.323 12.882 26.751 1.00 91.12 166 PRO A N 1
ATOM 1321 C CA . PRO A 1 166 ? -11.654 13.267 26.275 1.00 91.12 166 PRO A CA 1
ATOM 1322 C C . PRO A 1 166 ? -11.751 13.437 24.752 1.00 91.12 166 PRO A C 1
ATOM 1324 O O . PRO A 1 166 ? -12.807 13.216 24.181 1.00 91.12 166 PRO A O 1
ATOM 1327 N N . THR A 1 167 ? -10.649 13.775 24.078 1.00 90.88 167 THR A N 1
ATOM 1328 C CA . THR A 1 167 ? -10.590 13.989 22.626 1.00 90.88 167 THR A CA 1
ATOM 1329 C C . THR A 1 167 ? -9.763 12.939 21.878 1.00 90.88 167 THR A C 1
ATOM 1331 O O . THR A 1 167 ? -9.477 13.119 20.695 1.00 90.88 167 THR A O 1
ATOM 1334 N N . ARG A 1 168 ? -9.353 11.838 22.525 1.00 93.69 168 ARG A N 1
ATOM 1335 C CA . ARG A 1 168 ? -8.544 10.786 21.891 1.00 93.69 168 ARG A CA 1
ATOM 1336 C C . ARG A 1 168 ? -9.041 9.392 22.245 1.00 93.69 168 ARG A C 1
ATOM 1338 O O . ARG A 1 168 ? -8.971 8.957 23.395 1.00 93.69 168 ARG A O 1
ATOM 1345 N N . LEU A 1 169 ? -9.445 8.661 21.213 1.00 94.12 169 LEU A N 1
ATOM 1346 C CA . LEU A 1 169 ? -9.901 7.280 21.288 1.00 94.12 169 LEU A CA 1
ATOM 1347 C C . LEU A 1 169 ? -8.817 6.333 20.770 1.00 94.12 169 LEU A C 1
ATOM 1349 O O . LEU A 1 169 ? -8.262 6.544 19.693 1.00 94.12 169 LEU A O 1
ATOM 1353 N N . ILE A 1 170 ? -8.538 5.268 21.513 1.00 96.38 170 ILE A N 1
ATOM 1354 C CA . ILE A 1 170 ? -7.667 4.175 21.089 1.00 96.38 170 ILE A CA 1
ATOM 1355 C C . ILE A 1 170 ? -8.541 2.962 20.792 1.00 96.38 170 ILE A C 1
ATOM 1357 O O . ILE A 1 170 ? -9.284 2.491 21.649 1.00 96.38 170 ILE A O 1
ATOM 1361 N N . VAL A 1 171 ? -8.436 2.448 19.573 1.00 96.25 171 VAL A N 1
ATOM 1362 C CA . VAL A 1 171 ? -9.088 1.217 19.132 1.00 96.25 171 VAL A CA 1
ATOM 1363 C C . VAL A 1 171 ? -8.015 0.175 18.873 1.00 96.25 171 VAL A C 1
ATOM 1365 O O . VAL A 1 171 ? -7.127 0.367 18.041 1.00 96.25 171 VAL A O 1
ATOM 1368 N N . GLU A 1 172 ? -8.102 -0.938 19.580 1.00 96.31 172 GLU A N 1
ATOM 1369 C CA . GLU A 1 172 ? -7.239 -2.093 19.398 1.00 96.31 172 GLU A CA 1
ATOM 1370 C C . GLU A 1 172 ? -8.057 -3.261 18.863 1.00 96.31 172 GLU A C 1
ATOM 1372 O O . GLU A 1 172 ? -9.212 -3.463 19.243 1.00 96.31 172 GLU A O 1
ATOM 1377 N N . GLY A 1 173 ? -7.455 -4.038 17.970 1.00 94.19 173 GLY A N 1
ATOM 1378 C CA . GLY A 1 173 ? -8.059 -5.256 17.458 1.00 94.19 173 GLY A CA 1
ATOM 1379 C C . GLY A 1 173 ? -7.020 -6.338 17.235 1.00 94.19 173 GLY A C 1
ATOM 1380 O O . GLY A 1 173 ? -5.907 -6.058 16.786 1.00 94.19 173 GLY A O 1
ATOM 1381 N N . TRP A 1 174 ? -7.375 -7.576 17.559 1.00 94.31 174 TRP A N 1
ATOM 1382 C CA . TRP A 1 174 ? -6.515 -8.744 17.397 1.00 94.31 174 TRP A CA 1
ATOM 1383 C C . TRP A 1 174 ? -7.321 -9.961 16.954 1.00 94.31 174 TRP A C 1
ATOM 1385 O O . TRP A 1 174 ? -8.533 -10.043 17.161 1.00 94.31 174 TRP A O 1
ATOM 1395 N N . LEU A 1 175 ? -6.634 -10.901 16.315 1.00 91.25 175 LEU A N 1
ATOM 1396 C CA . LEU A 1 175 ? -7.205 -12.180 15.913 1.00 91.25 175 LEU A CA 1
ATOM 1397 C C . LEU A 1 175 ? -6.967 -13.199 17.031 1.00 91.25 175 LEU A C 1
ATOM 1399 O O . LEU A 1 175 ? -5.851 -13.323 17.528 1.00 91.25 175 LEU A O 1
ATOM 1403 N N . GLU A 1 176 ? -8.014 -13.912 17.443 1.00 89.81 176 GLU A N 1
ATOM 1404 C CA . GLU A 1 176 ? -7.880 -15.044 18.376 1.00 89.81 176 GLU A CA 1
ATOM 1405 C C . GLU A 1 176 ? -7.651 -16.371 17.645 1.00 89.81 176 GLU A C 1
ATOM 1407 O O . GLU A 1 176 ? -7.147 -17.331 18.230 1.00 89.81 176 GLU A O 1
ATOM 1412 N N . ASP A 1 177 ? -8.005 -16.419 16.359 1.00 87.94 177 ASP A N 1
ATOM 1413 C CA . ASP A 1 177 ? -7.841 -17.596 15.521 1.00 87.94 177 ASP A CA 1
ATOM 1414 C C . ASP A 1 177 ? -6.366 -17.812 15.160 1.00 87.94 177 ASP A C 1
ATOM 1416 O O . ASP A 1 177 ? -5.792 -17.128 14.309 1.00 87.94 177 ASP A O 1
ATOM 1420 N N . ARG A 1 178 ? -5.772 -18.819 15.804 1.00 87.81 178 ARG A N 1
ATOM 1421 C CA . ARG A 1 178 ? -4.372 -19.211 15.614 1.00 87.81 178 ARG A CA 1
ATOM 1422 C C . ARG A 1 178 ? -4.097 -19.906 14.283 1.00 87.81 178 ARG A C 1
ATOM 1424 O O . ARG A 1 178 ? -2.936 -20.115 13.943 1.00 87.81 178 ARG A O 1
ATOM 1431 N N . SER A 1 179 ? -5.123 -20.251 13.497 1.00 86.94 179 SER A N 1
ATOM 1432 C CA . SER A 1 179 ? -4.921 -20.802 12.147 1.00 86.94 179 SER A CA 1
ATOM 1433 C C .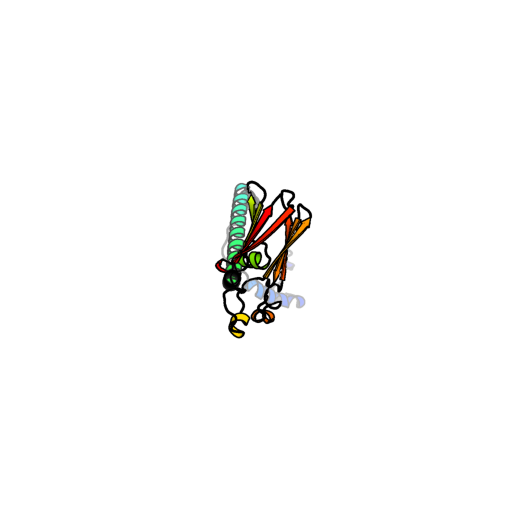 SER A 1 179 ? -4.187 -19.826 11.217 1.00 86.94 179 SER A C 1
ATOM 1435 O O . SER A 1 179 ? -3.562 -20.247 10.243 1.00 86.94 179 SER A O 1
ATOM 1437 N N . LEU A 1 180 ? -4.208 -18.530 11.548 1.00 88.94 180 LEU A N 1
ATOM 1438 C CA . LEU A 1 180 ? -3.548 -17.463 10.800 1.00 88.94 180 LEU A CA 1
ATOM 1439 C C . LEU A 1 180 ? -2.141 -17.122 11.307 1.00 88.94 180 LEU A C 1
ATOM 1441 O O . LEU A 1 180 ? -1.427 -16.389 10.619 1.00 88.94 180 LEU A O 1
ATOM 1445 N N . ASP A 1 181 ? -1.703 -17.684 12.438 1.00 89.44 181 ASP A N 1
ATOM 1446 C CA . ASP A 1 181 ? -0.367 -17.460 13.011 1.00 89.44 181 ASP A CA 1
ATOM 1447 C C . ASP A 1 181 ? 0.772 -17.688 12.000 1.00 89.44 181 ASP A C 1
ATOM 1449 O O . ASP A 1 181 ? 1.671 -16.849 11.933 1.00 89.44 181 ASP A O 1
ATOM 1453 N N . PRO A 1 182 ? 0.747 -18.730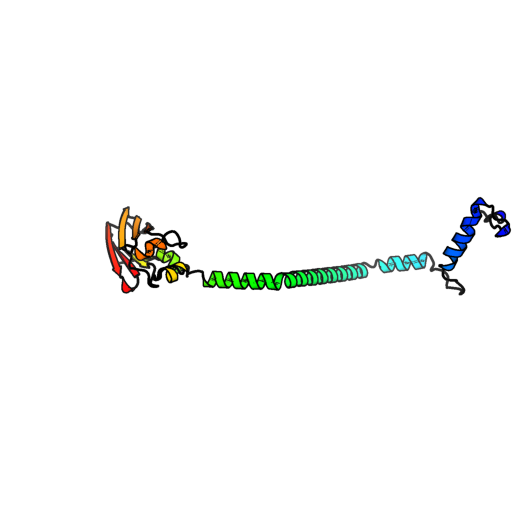 11.140 1.00 89.00 182 PRO A N 1
ATOM 1454 C CA . PRO A 1 182 ? 1.811 -18.937 10.156 1.00 89.00 182 PRO A CA 1
ATOM 1455 C C . PRO A 1 182 ? 1.864 -17.869 9.051 1.00 89.00 182 PRO A C 1
ATOM 1457 O O . PRO A 1 182 ? 2.866 -17.766 8.343 1.00 89.00 182 PRO A O 1
ATOM 1460 N N . LEU A 1 183 ? 0.780 -17.113 8.851 1.00 86.19 183 LEU A N 1
ATOM 1461 C CA . LEU A 1 183 ? 0.707 -16.029 7.867 1.00 86.19 183 LEU A CA 1
ATOM 1462 C C . LEU A 1 183 ? 1.129 -14.687 8.473 1.00 86.19 183 LEU A C 1
ATOM 1464 O O . LEU A 1 183 ? 1.634 -13.818 7.756 1.00 86.19 183 LEU A O 1
ATOM 1468 N N . ILE A 1 184 ? 0.935 -14.509 9.779 1.00 86.06 184 ILE A N 1
ATOM 1469 C CA . ILE A 1 184 ? 1.286 -13.289 10.502 1.00 86.06 184 ILE A CA 1
ATOM 1470 C C . ILE A 1 184 ? 2.800 -13.051 10.422 1.00 86.06 184 ILE A C 1
ATOM 1472 O O . ILE A 1 184 ? 3.612 -13.923 10.717 1.00 86.06 184 ILE A O 1
ATOM 1476 N N . GLY A 1 185 ? 3.200 -11.846 10.009 1.00 77.44 185 GLY A N 1
ATOM 1477 C CA . GLY A 1 185 ? 4.612 -11.456 9.888 1.00 77.44 185 GLY A CA 1
ATOM 1478 C C . GLY A 1 185 ? 5.350 -12.031 8.671 1.00 77.44 185 GLY A C 1
ATOM 1479 O O . GLY A 1 185 ? 6.363 -11.463 8.269 1.00 77.44 185 GLY A O 1
ATOM 1480 N N . VAL A 1 186 ? 4.830 -13.093 8.047 1.00 83.88 186 VAL A N 1
ATOM 1481 C CA . VAL A 1 186 ? 5.334 -13.627 6.771 1.00 83.88 186 VAL A CA 1
ATOM 1482 C C . VAL A 1 186 ? 4.684 -12.905 5.598 1.00 83.88 186 VAL A C 1
ATOM 1484 O O . VAL A 1 186 ? 5.358 -12.516 4.644 1.00 83.88 186 VAL A O 1
ATOM 1487 N N . VAL A 1 187 ? 3.369 -12.700 5.672 1.00 84.12 187 VAL A N 1
ATOM 1488 C CA . VAL A 1 187 ? 2.629 -11.988 4.637 1.00 84.12 187 VAL A CA 1
ATOM 1489 C C . VAL A 1 187 ? 2.728 -10.486 4.873 1.00 84.12 187 VAL A C 1
ATOM 1491 O O . VAL A 1 187 ? 2.478 -9.973 5.968 1.00 84.12 187 VAL A O 1
ATOM 1494 N N . GLY A 1 188 ? 3.097 -9.760 3.817 1.00 77.56 188 GLY A N 1
ATOM 1495 C CA . GLY A 1 188 ? 3.168 -8.308 3.849 1.00 77.56 188 GLY A CA 1
ATOM 1496 C C . GLY A 1 188 ? 1.833 -7.700 4.274 1.00 77.56 188 GLY A C 1
ATOM 1497 O O . GLY A 1 188 ? 0.773 -8.093 3.799 1.00 77.56 188 GLY A O 1
ATOM 1498 N N . ALA A 1 189 ? 1.895 -6.701 5.152 1.00 81.00 189 ALA A N 1
ATOM 1499 C CA . ALA A 1 189 ? 0.728 -5.955 5.608 1.00 81.00 189 ALA A CA 1
ATOM 1500 C C . ALA A 1 189 ? -0.311 -6.755 6.422 1.00 81.00 189 ALA A C 1
ATOM 1502 O O . ALA A 1 189 ? -1.472 -6.343 6.473 1.00 81.00 189 ALA A O 1
ATOM 1503 N N . PHE A 1 190 ? 0.091 -7.851 7.076 1.00 88.25 190 PHE A N 1
ATOM 1504 C CA . PHE A 1 190 ? -0.787 -8.650 7.931 1.00 88.25 190 PHE A CA 1
ATOM 1505 C C . PHE A 1 190 ? -0.293 -8.695 9.391 1.00 88.25 190 PHE A C 1
ATOM 1507 O O . PHE A 1 190 ? 0.522 -9.552 9.749 1.00 88.25 190 PHE A O 1
ATOM 1514 N N . PRO A 1 191 ? -0.716 -7.732 10.235 1.00 84.94 191 PRO A N 1
ATOM 1515 C CA . PRO A 1 191 ? -0.299 -7.682 11.630 1.00 84.94 191 PRO A CA 1
ATOM 1516 C C . PRO A 1 191 ? -1.139 -8.627 12.519 1.00 84.94 191 PRO A C 1
ATOM 1518 O O . PRO A 1 191 ? -2.330 -8.795 12.260 1.00 84.94 191 PRO A O 1
ATOM 1521 N N . PRO A 1 192 ? -0.572 -9.173 13.616 1.00 84.25 192 PRO A N 1
ATOM 1522 C CA . PRO A 1 192 ? -1.331 -9.977 14.590 1.00 84.25 192 PRO A CA 1
ATOM 1523 C C . PRO A 1 192 ? -2.368 -9.148 15.354 1.00 84.25 192 PRO A C 1
ATOM 1525 O O . PRO A 1 192 ? -3.412 -9.635 15.783 1.00 8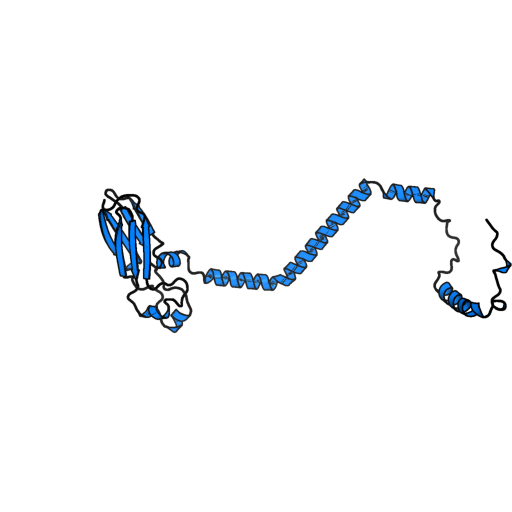4.25 192 PRO A O 1
ATOM 1528 N N . ARG A 1 193 ? -2.032 -7.873 15.556 1.00 92.56 193 ARG A N 1
ATOM 1529 C CA . ARG A 1 193 ? -2.829 -6.879 16.258 1.00 92.56 193 ARG A CA 1
ATOM 1530 C C . ARG A 1 193 ? -2.645 -5.529 15.591 1.00 92.56 193 ARG A C 1
ATOM 1532 O O . ARG A 1 193 ? -1.540 -5.208 15.147 1.00 92.56 193 ARG A O 1
ATOM 1539 N N . PHE A 1 194 ? -3.687 -4.718 15.578 1.00 93.75 194 PHE A N 1
ATOM 1540 C CA . PHE A 1 194 ? -3.579 -3.309 15.237 1.00 93.75 194 PHE A CA 1
ATOM 1541 C C . PHE A 1 194 ? -3.957 -2.457 16.444 1.00 93.75 194 PHE A C 1
ATOM 1543 O O . PHE A 1 194 ? -4.772 -2.848 17.277 1.00 93.75 194 PHE A O 1
ATOM 1550 N N . ARG A 1 195 ? -3.350 -1.275 16.509 1.00 95.56 195 ARG A N 1
ATOM 1551 C CA . ARG A 1 195 ? -3.716 -0.204 17.427 1.00 95.56 195 ARG A CA 1
ATOM 1552 C C . ARG A 1 195 ? -3.898 1.056 16.602 1.00 95.56 195 ARG A C 1
ATOM 1554 O O . ARG A 1 195 ? -2.996 1.439 15.851 1.00 95.56 195 ARG A O 1
ATOM 1561 N N . ARG A 1 196 ? -5.059 1.685 16.732 1.00 95.31 196 ARG A N 1
ATOM 1562 C CA . ARG A 1 196 ? -5.415 2.909 16.028 1.00 95.31 196 ARG A CA 1
ATOM 1563 C C . ARG A 1 196 ? -5.807 3.981 17.023 1.00 95.31 196 ARG A C 1
ATOM 1565 O O . ARG A 1 196 ? -6.683 3.772 17.848 1.00 95.31 196 ARG A O 1
ATOM 1572 N N . GLU A 1 197 ? -5.178 5.137 16.897 1.00 95.62 197 GLU A N 1
ATOM 1573 C CA . GLU A 1 197 ? -5.564 6.337 17.631 1.00 95.62 197 GLU A CA 1
ATOM 1574 C C . GLU A 1 197 ? -6.413 7.213 16.706 1.00 95.62 197 GLU A C 1
ATOM 1576 O O . GLU A 1 197 ? -6.065 7.411 15.534 1.00 95.62 197 GLU A O 1
ATOM 1581 N N . ILE A 1 198 ? -7.555 7.662 17.216 1.00 92.56 198 ILE A N 1
ATOM 1582 C CA . ILE A 1 198 ? -8.528 8.498 16.522 1.00 92.56 198 ILE A CA 1
ATOM 1583 C C . ILE A 1 198 ? -8.688 9.768 17.349 1.00 92.56 198 ILE A C 1
ATOM 1585 O O . ILE A 1 198 ? -9.137 9.717 18.495 1.00 92.56 198 ILE A O 1
ATOM 1589 N N . ASP A 1 199 ? -8.309 10.898 16.763 1.00 91.12 199 ASP A N 1
ATOM 1590 C CA . ASP A 1 199 ? -8.585 12.204 17.349 1.00 91.12 199 ASP A CA 1
ATOM 1591 C C . ASP A 1 199 ? -10.063 12.554 17.109 1.00 91.12 199 ASP A C 1
ATOM 1593 O O . ASP A 1 199 ? -10.581 12.419 15.994 1.00 91.12 199 ASP A O 1
ATOM 1597 N N . LEU A 1 200 ? -10.747 12.951 18.178 1.00 87.38 200 LEU A N 1
ATOM 1598 C CA . LEU A 1 200 ? -12.174 13.249 18.197 1.00 87.38 200 LEU A CA 1
ATOM 1599 C C . LEU A 1 200 ? -12.399 14.766 18.132 1.00 87.38 200 LEU A C 1
ATOM 1601 O O . LEU A 1 200 ? -11.651 15.524 18.754 1.00 87.38 200 LEU A O 1
ATOM 1605 N N . PRO A 1 201 ? -13.434 15.226 17.410 1.00 86.44 201 PRO A N 1
ATOM 1606 C CA . PRO A 1 201 ? -13.709 16.653 17.257 1.00 86.44 201 PRO A CA 1
ATOM 1607 C C . PRO A 1 201 ? -14.298 17.301 18.519 1.00 86.44 201 PRO A C 1
ATOM 1609 O O . PRO A 1 201 ? -14.221 18.520 18.653 1.00 86.44 201 PRO A O 1
ATOM 1612 N N . CYS A 1 202 ? -14.864 16.517 19.439 1.00 82.00 202 CYS A N 1
ATOM 1613 C CA . CYS A 1 202 ? -15.400 16.994 20.711 1.00 82.00 202 CYS A CA 1
ATOM 1614 C C . CYS A 1 202 ? -14.999 16.070 21.878 1.00 82.00 202 CYS A C 1
ATOM 1616 O O . CYS A 1 202 ? -14.571 14.932 21.646 1.00 82.00 202 CYS A O 1
ATOM 1618 N N . PRO A 1 203 ? -15.089 16.561 23.130 1.00 87.94 203 PRO A N 1
ATOM 1619 C CA . PRO A 1 203 ? -14.885 15.748 24.319 1.00 87.94 203 PRO A CA 1
ATOM 1620 C C . PRO A 1 203 ? -15.975 14.682 24.463 1.00 87.94 203 PRO A C 1
ATOM 1622 O O . PRO A 1 203 ? -17.156 14.992 24.398 1.00 87.94 203 PRO A O 1
ATOM 1625 N N . VAL A 1 204 ? -15.569 13.446 24.724 1.00 89.62 204 VAL A N 1
ATOM 1626 C CA . VAL A 1 204 ? -16.446 12.294 24.948 1.00 89.62 204 VAL A CA 1
ATOM 1627 C C . VAL A 1 204 ? -16.214 11.765 26.361 1.00 89.62 204 VAL A C 1
ATOM 1629 O O . VAL A 1 204 ? -15.082 11.763 26.848 1.00 89.62 204 VAL A O 1
ATOM 1632 N N . ARG A 1 205 ? -17.272 11.304 27.030 1.00 89.50 205 ARG A N 1
ATOM 1633 C CA . ARG A 1 205 ? -17.208 10.700 28.374 1.00 89.50 205 ARG A CA 1
ATOM 1634 C C . ARG A 1 205 ? -17.348 9.193 28.351 1.00 89.50 205 ARG A C 1
ATOM 1636 O O . ARG A 1 205 ? -16.722 8.512 29.160 1.00 89.50 205 ARG A O 1
ATOM 1643 N N . ASN A 1 206 ? -18.182 8.684 27.452 1.00 90.44 206 ASN A N 1
ATOM 1644 C CA . ASN A 1 206 ? -18.541 7.276 27.418 1.00 90.44 206 ASN A CA 1
ATOM 1645 C C . ASN A 1 206 ? -18.318 6.680 26.030 1.00 90.44 206 ASN A C 1
ATOM 1647 O O . ASN A 1 206 ? -18.543 7.335 25.013 1.00 90.44 206 ASN A O 1
ATOM 1651 N N . VAL A 1 207 ? -17.881 5.422 26.002 1.00 92.75 207 VAL A N 1
ATOM 1652 C CA . VAL A 1 207 ? -17.626 4.667 24.774 1.00 92.75 207 VAL A CA 1
ATOM 1653 C C . VAL A 1 207 ? -18.335 3.329 24.881 1.00 92.75 207 VAL A C 1
ATOM 1655 O O . VAL A 1 207 ? -17.973 2.482 25.694 1.00 92.75 207 VAL A O 1
ATOM 1658 N N . GLN A 1 208 ? -19.319 3.116 24.018 1.00 93.31 208 GLN A N 1
ATOM 1659 C CA . GLN A 1 208 ? -19.962 1.821 23.842 1.00 93.31 208 GLN A CA 1
ATOM 1660 C C . GLN A 1 208 ? -19.480 1.204 22.536 1.00 93.31 208 GLN A C 1
ATOM 1662 O O . GLN A 1 208 ? -19.432 1.878 21.511 1.00 93.31 208 GLN A O 1
ATOM 1667 N N . SER A 1 209 ? -19.130 -0.081 22.557 1.00 93.75 209 SER A N 1
ATOM 1668 C CA . SER A 1 209 ? -18.650 -0.793 21.370 1.00 93.75 209 SER A CA 1
ATOM 1669 C C . SER A 1 209 ? -19.593 -1.922 20.989 1.00 93.75 209 SER A C 1
ATOM 1671 O O . SER A 1 209 ? -20.040 -2.683 21.848 1.00 93.75 209 SER A O 1
ATOM 1673 N N . ARG A 1 210 ? -19.869 -2.049 19.693 1.00 93.88 210 ARG A N 1
ATOM 1674 C CA . ARG A 1 210 ? -20.652 -3.136 19.118 1.00 93.88 210 ARG A CA 1
ATOM 1675 C C . ARG A 1 210 ? -19.957 -3.629 17.860 1.00 93.88 210 ARG A C 1
ATOM 1677 O O . ARG A 1 210 ? -19.852 -2.909 16.874 1.00 93.88 210 ARG A O 1
ATOM 1684 N N . TYR A 1 211 ? -19.503 -4.877 17.882 1.00 93.25 211 TYR A N 1
ATOM 1685 C CA . TYR A 1 211 ? -18.930 -5.509 16.701 1.00 93.25 211 TYR A CA 1
ATOM 1686 C C . TYR A 1 211 ? -19.980 -6.344 15.973 1.00 93.25 211 TYR A C 1
ATOM 1688 O O . TYR A 1 211 ? -20.575 -7.261 16.545 1.00 93.25 211 TYR A O 1
ATOM 1696 N N . ARG A 1 212 ? -20.200 -6.037 14.695 1.00 92.38 212 ARG A N 1
ATOM 1697 C CA . ARG A 1 212 ? -21.075 -6.798 13.813 1.00 92.38 212 ARG A CA 1
ATOM 1698 C C . ARG A 1 212 ? -20.235 -7.748 12.966 1.00 92.38 212 ARG A C 1
ATOM 1700 O O . ARG A 1 212 ? -19.573 -7.374 12.001 1.00 92.38 212 ARG A O 1
ATOM 1707 N N . ALA A 1 213 ? -20.265 -9.025 13.341 1.00 86.00 213 ALA A N 1
ATOM 1708 C CA . ALA A 1 213 ? -19.452 -10.033 12.674 1.00 86.00 213 ALA A CA 1
ATOM 1709 C C . ALA A 1 213 ? -19.842 -10.221 11.195 1.00 86.00 213 ALA A C 1
ATOM 1711 O O . ALA A 1 213 ? -18.959 -10.446 10.376 1.00 86.00 213 ALA A O 1
ATOM 1712 N N . SER A 1 214 ? -21.118 -10.105 10.820 1.00 87.19 214 SER A N 1
ATOM 1713 C CA . SER A 1 214 ? -21.591 -10.416 9.459 1.00 87.19 214 SER A CA 1
ATOM 1714 C C . SER A 1 214 ? -20.978 -9.546 8.354 1.00 87.19 214 SER A C 1
ATOM 1716 O O . SER A 1 214 ? -20.669 -10.057 7.284 1.00 87.19 214 SER A O 1
ATOM 1718 N N . ASP A 1 215 ? -20.789 -8.251 8.602 1.00 88.81 215 ASP A N 1
ATOM 1719 C CA . ASP A 1 215 ? -20.236 -7.272 7.649 1.00 88.81 215 ASP A CA 1
ATOM 1720 C C . ASP A 1 215 ? -18.834 -6.770 8.039 1.00 88.81 215 ASP A C 1
ATOM 1722 O O . ASP A 1 215 ? -18.233 -5.977 7.304 1.00 88.81 215 ASP A O 1
ATOM 1726 N N . ARG A 1 216 ? -18.294 -7.295 9.150 1.00 93.00 216 ARG A N 1
ATOM 1727 C CA . ARG A 1 216 ? -16.992 -6.952 9.737 1.00 93.00 216 ARG A CA 1
ATOM 1728 C C . ARG A 1 216 ? -16.906 -5.471 10.116 1.00 93.00 216 ARG A C 1
ATOM 1730 O O . ARG A 1 216 ? -15.852 -4.862 9.964 1.00 93.00 216 ARG A O 1
ATOM 1737 N N . VAL A 1 217 ? -17.993 -4.903 10.633 1.00 94.94 217 VAL A N 1
ATOM 1738 C CA . VAL A 1 217 ? -18.047 -3.499 11.060 1.00 94.94 217 VAL A CA 1
ATOM 1739 C C . VAL A 1 217 ? -18.013 -3.400 12.584 1.00 94.94 217 VAL A C 1
ATOM 1741 O O . VAL A 1 217 ? -18.767 -4.071 13.288 1.00 94.94 217 VAL A O 1
ATOM 1744 N N . LEU A 1 218 ? -17.118 -2.565 13.103 1.00 95.31 218 LEU A N 1
ATOM 1745 C CA . LEU A 1 218 ? -17.088 -2.136 14.495 1.00 95.31 218 LEU A CA 1
ATOM 1746 C C . LEU A 1 218 ? -17.761 -0.767 14.600 1.00 95.31 218 LEU A C 1
ATOM 1748 O O . LEU A 1 218 ? -17.262 0.218 14.060 1.00 95.31 218 LEU A O 1
ATOM 1752 N N . GLU A 1 219 ? -18.873 -0.713 15.320 1.00 95.56 219 GLU A N 1
ATOM 1753 C CA . GLU A 1 219 ? -19.585 0.516 15.651 1.00 95.56 219 GLU A CA 1
ATOM 1754 C C . GLU A 1 219 ? -19.199 0.939 17.072 1.00 95.56 219 GLU A C 1
ATOM 1756 O O . GLU A 1 219 ? -19.346 0.165 18.023 1.00 95.56 219 GLU A O 1
ATOM 1761 N N . LEU A 1 220 ? -18.704 2.165 17.231 1.00 93.88 220 LEU A N 1
ATOM 1762 C CA . LEU A 1 220 ? -18.431 2.770 18.533 1.00 93.88 220 LEU A CA 1
ATOM 1763 C C . LEU A 1 220 ? -19.362 3.962 18.720 1.00 93.88 220 LEU A C 1
ATOM 1765 O O . LEU A 1 220 ? -19.285 4.927 17.964 1.00 93.88 220 LEU A O 1
ATOM 1769 N N . THR A 1 221 ? -20.237 3.898 19.719 1.00 93.94 221 THR A N 1
ATOM 1770 C CA . THR A 1 221 ? -21.089 5.026 20.109 1.00 93.94 221 THR A CA 1
ATOM 1771 C C . THR A 1 221 ? -20.380 5.814 21.200 1.00 93.94 221 THR A C 1
ATOM 1773 O O . THR A 1 221 ? -20.002 5.254 22.230 1.00 93.94 221 THR A O 1
ATOM 1776 N N . LEU A 1 222 ? -20.166 7.097 20.937 1.00 91.12 222 LEU A N 1
ATOM 1777 C CA . LEU A 1 222 ? -19.451 8.042 21.779 1.00 91.12 222 LEU A CA 1
ATOM 1778 C C . LEU A 1 222 ? -20.451 9.074 22.306 1.00 91.12 222 LEU A C 1
ATOM 1780 O O . LEU A 1 222 ? -21.086 9.760 21.505 1.00 91.12 222 LEU A O 1
ATOM 1784 N N . GLU A 1 223 ? -20.590 9.175 23.625 1.00 89.44 223 GLU A N 1
ATOM 1785 C CA . GLU A 1 223 ? -21.506 10.116 24.292 1.00 89.44 223 GLU A CA 1
ATOM 1786 C C . GLU A 1 223 ? -20.707 11.245 24.964 1.00 89.44 223 GLU A C 1
ATOM 1788 O O . GLU A 1 223 ? -19.677 10.976 25.598 1.00 89.44 223 GLU A O 1
ATOM 1793 N N . GLU A 1 224 ? -21.166 12.490 24.809 1.00 81.62 224 GLU A N 1
ATOM 1794 C CA . GLU A 1 224 ? -20.564 13.704 25.406 1.00 81.62 224 GLU A CA 1
ATOM 1795 C C . GLU A 1 224 ? -20.762 13.842 26.929 1.00 81.62 224 GLU A C 1
ATOM 1797 O O . GLU A 1 224 ? -21.729 13.276 27.488 1.00 81.62 224 GLU A O 1
#

Sequence (224 aa):
VPECPVEAILEASAVPDAWKPYIELNAKESAKNAKINKKVDPLPTAEAKKAKIDASKDPDIERKKAEEAEAKARAEKAKAWEAKRAKYRPYLRDMRAKRETVLSQTEARTERDRRYGRAYRLLPRENGLTVEMELARTVPDHWLKTRLGVADPMPPYRTQATLASPTRLIVEGWLEDRSLDPLIGVVGAFPPRFRREIDLPCPVRNVQSRYRASDRVLELTLEE

pLDDT: mean 84.18, std 10.24, range [46.47, 96.38]